Protein AF-A0A9Q0RS19-F1 (afdb_monomer)

pLDDT: mean 79.53, std 10.04, range [53.72, 94.88]

Radius of gyration: 44.78 Å; Cα contacts (8 Å, |Δi|>4): 237; chains: 1; bounding box: 95×43×143 Å

Solvent-accessible surface area (backbone atoms only — not comparable to full-atom values): 13363 Å² total; per-residue (Å²): 121,48,52,48,88,94,51,35,37,61,53,58,67,70,42,53,69,60,66,73,66,35,46,76,34,61,46,69,66,57,46,52,54,51,48,49,46,38,42,73,75,66,65,48,94,67,48,73,44,73,48,65,88,50,96,65,79,86,70,75,58,73,71,60,79,78,45,42,85,54,35,37,77,48,43,50,51,83,45,53,48,68,62,58,43,59,51,47,50,42,35,73,76,68,40,35,41,67,25,46,33,28,38,76,63,21,66,84,42,54,91,71,59,60,87,87,48,48,43,40,36,38,89,53,39,38,39,38,47,43,68,42,94,85,73,75,47,74,47,75,48,78,42,79,60,62,73,75,65,75,60,64,67,66,72,51,61,66,61,51,51,51,50,50,51,53,50,53,51,50,51,53,52,52,52,50,54,50,53,51,49,54,52,51,54,50,52,50,51,55,49,53,53,52,51,52,54,50,49,53,52,49,53,53,49,52,52,50,50,53,51,51,53,53,50,51,54,51,50,54,52,50,51,52,50,52,52,55,51,52,74,72,56,130

Foldseek 3Di:
DAFPPLCQLVVPVLADPLRVQAAEDQDPVVQVVVCCCCCVVVVDDHHYYHFHQDPDQPAAADDCVVCVVLAFDDQQLVGDDDRSRVSNVCCVPRVSSLETEGEPSNVVVVVVPDPSRQWYHYSFWIWGWDQDPVPSDIDIDIDTTDDPCPNVPPPVVVVVVVVVVVVVVVVVVVVVVVVVVVVVVVVVVVVVVVVVVVVVVVVVVVVVVVVVVVVVVVVVVVVVVVVVVVVVPD

Mean predicted aligned error: 15.01 Å

Organism: NCBI:txid35572

Sequence (234 aa):
LNVKEGYSKYFENLIPLRDLLAFTCEDKDDVQVLFHHLRNVRKFDVNIYSVKPVRSLEFASPPLSAIAKLGFTHFLLDLVEGPLTLINHLCRSKNIHAIPLGSERTRAVSDKVPKNFQLFFTPNHRFHVMTSRYSDESCCEMNEIAGKNLLNISIDNAALENLKIQRAELIRSSDKCRNEQIGIENQIKELEVKINDLDTRKSQIESKFYNVETCKTNLQRQIKLVENLKARFP

Nearest PDB structures (foldseek):
  8i4x-assembly1_A  TM=6.590E-01  e=6.924E-09  Saccharomyces cerevisiae S288C
  8i13-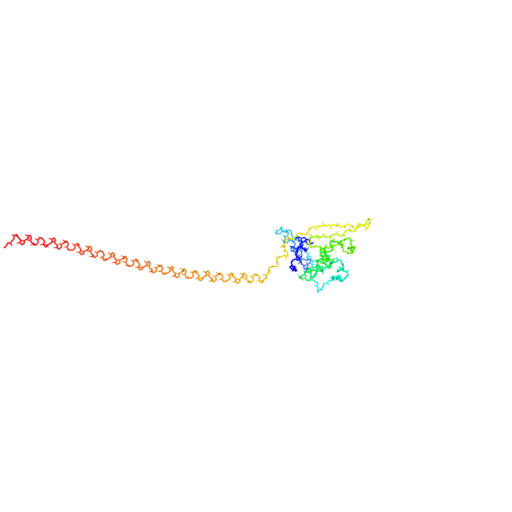assembly1_A  TM=5.894E-01  e=1.077E-08  Saccharomyces cerevisiae
  7qcd-assembly1_A  TM=6.027E-01  e=2.698E-07  Saccharomyces cerevisiae S288C
  6yvu-assembly1_B  TM=4.299E-01  e=1.205E-01  Saccharomyces cerevisiae S288C

Secondary structure (DSSP, 8-state):
-EE-TT-HHHHHHHS-HHHHT-EEESSHHHHHHHHHIIIIIS-----EEE----SS-S-PPPPGGGTGGGTEEEEGGGGEES-HHHHHHHHHHH-GGG-EEE-HHHHHTGGGS-TT-SEEE-SSEEEEEEE-TTT-PEEEEEEE-----SS-----HHHHHHHHHHHHHHHHHHHHHHHHHHHHHHHHHHHHHHHHHHHHHHHHHHHHHHHHHHHHHHHHHHHHHHHHHHTT--

Structure (mmCIF, N/CA/C/O backbone):
data_AF-A0A9Q0RS19-F1
#
_entry.id   AF-A0A9Q0RS19-F1
#
loop_
_atom_site.group_PDB
_atom_site.id
_atom_site.type_symbol
_atom_site.label_atom_id
_atom_site.label_alt_id
_atom_site.label_comp_id
_atom_site.label_asym_id
_atom_site.label_entity_id
_atom_site.label_seq_id
_atom_site.pdbx_PDB_ins_code
_atom_site.Cartn_x
_atom_site.Cartn_y
_atom_site.Cartn_z
_atom_site.occupancy
_atom_site.B_iso_or_equiv
_atom_site.auth_seq_id
_atom_site.auth_comp_id
_atom_site.auth_asym_id
_atom_site.auth_atom_id
_atom_site.pdbx_PDB_model_num
ATOM 1 N N . LEU A 1 1 ? 6.208 -5.479 -4.804 1.00 75.25 1 LEU A N 1
ATOM 2 C CA . LEU A 1 1 ? 7.458 -4.813 -5.235 1.00 75.25 1 LEU A CA 1
ATOM 3 C C . LEU A 1 1 ? 7.839 -3.859 -4.128 1.00 75.25 1 LEU A C 1
ATOM 5 O O . LEU A 1 1 ? 6.982 -3.083 -3.727 1.00 75.25 1 LEU A O 1
ATOM 9 N N . ASN A 1 2 ? 9.050 -3.972 -3.606 1.00 80.88 2 ASN A N 1
ATOM 10 C CA . ASN A 1 2 ? 9.588 -3.054 -2.616 1.00 80.88 2 ASN A CA 1
ATOM 11 C C . ASN A 1 2 ? 10.490 -2.046 -3.335 1.00 80.88 2 ASN A C 1
ATOM 13 O O . ASN A 1 2 ? 11.249 -2.426 -4.225 1.00 80.88 2 ASN A O 1
ATOM 17 N N . VAL A 1 3 ? 10.377 -0.768 -2.999 1.00 82.31 3 VAL A N 1
ATOM 18 C CA . VAL A 1 3 ? 11.162 0.305 -3.619 1.00 82.31 3 VAL A CA 1
ATOM 19 C C . VAL A 1 3 ? 11.855 1.072 -2.508 1.00 82.31 3 VAL A C 1
ATOM 21 O O . VAL A 1 3 ? 11.242 1.344 -1.480 1.00 82.31 3 VAL A O 1
ATOM 24 N N . LYS A 1 4 ? 13.121 1.442 -2.717 1.00 81.00 4 LYS A N 1
ATOM 25 C CA . LYS A 1 4 ? 13.857 2.269 -1.752 1.00 81.00 4 LYS A CA 1
ATOM 26 C C . LYS A 1 4 ? 13.151 3.608 -1.508 1.00 81.00 4 LYS A C 1
ATOM 28 O O . LYS A 1 4 ? 12.619 4.229 -2.436 1.00 81.00 4 LYS A O 1
ATOM 33 N N . GLU A 1 5 ? 13.184 4.061 -0.258 1.00 73.88 5 GLU A N 1
ATOM 34 C CA . GLU A 1 5 ? 12.505 5.277 0.195 1.00 73.88 5 GLU A CA 1
ATOM 35 C C . GLU A 1 5 ? 12.900 6.505 -0.642 1.00 73.88 5 GLU A C 1
ATOM 37 O O . GLU A 1 5 ? 14.058 6.687 -1.019 1.00 73.88 5 GLU A O 1
ATOM 42 N N . GLY A 1 6 ? 11.915 7.340 -0.984 1.00 76.25 6 GLY A N 1
ATOM 43 C CA . GLY A 1 6 ? 12.113 8.549 -1.796 1.00 76.25 6 GLY A CA 1
ATOM 44 C C . GLY A 1 6 ? 12.187 8.332 -3.316 1.00 76.25 6 GLY A C 1
ATOM 45 O O . GLY A 1 6 ? 12.089 9.305 -4.070 1.00 76.25 6 GLY A O 1
ATOM 46 N N . TYR A 1 7 ? 12.284 7.083 -3.792 1.00 82.31 7 TYR A N 1
ATOM 47 C CA . TYR A 1 7 ? 12.343 6.751 -5.226 1.00 82.31 7 TYR A CA 1
ATOM 48 C C . TYR A 1 7 ? 11.031 6.184 -5.800 1.00 82.31 7 TYR A C 1
ATOM 50 O O . TYR A 1 7 ? 10.919 5.983 -7.010 1.00 82.31 7 TYR A O 1
ATOM 58 N N . SER A 1 8 ? 10.003 5.982 -4.971 1.00 82.38 8 SER A N 1
ATOM 59 C CA . SER A 1 8 ? 8.684 5.458 -5.374 1.00 82.38 8 SER A CA 1
ATOM 60 C C . SER A 1 8 ? 8.028 6.256 -6.508 1.00 82.38 8 SER A C 1
ATOM 62 O O . SER A 1 8 ? 7.481 5.668 -7.445 1.00 82.38 8 SER A O 1
ATOM 64 N N . LYS A 1 9 ? 8.174 7.588 -6.495 1.00 84.88 9 LYS A N 1
ATOM 65 C CA . LYS A 1 9 ? 7.618 8.488 -7.519 1.00 84.88 9 LYS A CA 1
ATOM 66 C C . LYS A 1 9 ? 8.045 8.134 -8.947 1.00 84.88 9 LYS A C 1
ATOM 68 O O . LYS A 1 9 ? 7.264 8.314 -9.876 1.00 84.88 9 LYS A O 1
ATOM 73 N N . TYR A 1 10 ? 9.254 7.609 -9.151 1.00 84.31 10 TYR A N 1
ATOM 74 C CA . TYR A 1 10 ? 9.733 7.274 -10.496 1.00 84.31 10 TYR A CA 1
ATOM 75 C C . TYR A 1 10 ? 9.007 6.044 -11.053 1.00 84.31 10 TYR A C 1
ATOM 77 O O . TYR A 1 10 ? 8.587 6.035 -12.209 1.00 84.31 10 TYR A O 1
ATOM 85 N N . PHE A 1 11 ? 8.774 5.037 -10.210 1.00 83.56 11 PHE A N 1
ATOM 86 C CA . PHE A 1 11 ? 8.080 3.808 -10.597 1.00 83.56 11 PHE A CA 1
ATOM 87 C C . PHE A 1 11 ? 6.589 4.027 -10.830 1.00 83.56 11 PHE A C 1
ATOM 89 O O . PHE A 1 11 ? 6.043 3.484 -11.783 1.00 83.56 11 PHE A O 1
ATOM 96 N N . GLU A 1 12 ? 5.940 4.870 -10.030 1.00 84.44 12 GLU A N 1
ATOM 97 C CA . GLU A 1 12 ? 4.508 5.191 -10.166 1.00 84.44 12 GLU A CA 1
ATOM 98 C C . GLU A 1 12 ? 4.168 6.000 -11.427 1.00 84.44 12 GLU A C 1
ATOM 100 O O . GLU A 1 12 ? 3.027 5.991 -11.900 1.00 84.44 12 GLU A O 1
ATOM 105 N N . ASN A 1 13 ? 5.150 6.724 -11.971 1.00 84.31 13 ASN A N 1
ATOM 106 C CA . ASN A 1 13 ? 5.011 7.434 -13.244 1.00 84.31 13 ASN A CA 1
ATOM 107 C C . ASN A 1 13 ? 5.468 6.595 -14.437 1.00 84.31 13 ASN A C 1
ATOM 109 O O . ASN A 1 13 ? 5.032 6.837 -15.563 1.00 84.31 13 ASN A O 1
ATOM 113 N N . LEU A 1 14 ? 6.340 5.610 -14.215 1.00 83.38 14 LEU A N 1
ATOM 114 C CA . LEU A 1 14 ? 6.740 4.667 -15.251 1.00 83.38 14 LEU A CA 1
ATOM 115 C C . LEU A 1 14 ? 5.662 3.603 -15.497 1.00 83.38 14 LEU A C 1
ATOM 117 O O . LEU A 1 14 ? 5.353 3.280 -16.647 1.00 83.38 14 LEU A O 1
ATOM 121 N N . ILE A 1 15 ? 5.112 3.051 -14.417 1.00 84.38 15 ILE A N 1
ATOM 122 C CA . ILE A 1 15 ? 4.183 1.928 -14.439 1.00 84.38 15 ILE A CA 1
ATOM 123 C C . ILE A 1 15 ? 2.769 2.472 -14.207 1.00 84.38 15 ILE A C 1
ATOM 125 O O . ILE A 1 15 ? 2.510 3.089 -13.172 1.00 84.38 15 ILE A O 1
ATOM 129 N N . PRO A 1 16 ? 1.832 2.273 -15.151 1.00 82.75 16 PRO A N 1
ATOM 130 C CA . PRO A 1 16 ? 0.460 2.710 -14.954 1.00 82.75 16 PRO A CA 1
ATOM 131 C C . PRO A 1 16 ? -0.194 1.920 -13.814 1.00 82.75 16 PRO A C 1
ATOM 133 O O . PRO A 1 16 ? 0.123 0.754 -13.584 1.00 82.75 16 PRO A O 1
ATOM 136 N N . LEU A 1 17 ? -1.170 2.534 -13.140 1.00 82.19 17 LEU A N 1
ATOM 137 C CA . LEU A 1 17 ? -1.860 1.930 -11.991 1.00 82.19 17 LEU A CA 1
ATOM 138 C C . LEU A 1 17 ? -2.442 0.540 -12.307 1.00 82.19 17 LEU A C 1
ATOM 140 O O . LEU A 1 17 ? -2.386 -0.356 -11.474 1.00 82.19 17 LEU A O 1
ATOM 144 N N . ARG A 1 18 ? -2.949 0.340 -13.530 1.00 82.81 18 ARG A N 1
ATOM 145 C CA . ARG A 1 18 ? -3.489 -0.952 -13.985 1.00 82.81 18 ARG A CA 1
ATOM 146 C C . ARG A 1 18 ? -2.446 -2.070 -14.001 1.00 82.81 18 ARG A C 1
ATOM 148 O O . ARG A 1 18 ? -2.793 -3.207 -13.709 1.00 82.81 18 ARG A O 1
ATOM 155 N N . ASP A 1 19 ? -1.194 -1.742 -14.316 1.00 83.06 19 ASP A N 1
ATOM 156 C CA . ASP A 1 19 ? -0.090 -2.705 -14.341 1.00 83.06 19 ASP A CA 1
ATOM 157 C C . ASP A 1 19 ? 0.447 -2.950 -12.919 1.00 83.06 19 ASP A C 1
ATOM 159 O O . ASP A 1 19 ? 0.875 -4.057 -12.614 1.00 83.06 19 ASP A O 1
ATOM 163 N N . LEU A 1 20 ? 0.382 -1.949 -12.026 1.00 80.75 20 LEU A N 1
ATOM 164 C CA . LEU A 1 20 ? 0.726 -2.112 -10.603 1.00 80.75 20 LEU A CA 1
ATOM 165 C C . LEU A 1 20 ? -0.258 -3.024 -9.857 1.00 80.75 20 LEU A C 1
ATOM 167 O O . LEU A 1 20 ? 0.146 -3.741 -8.947 1.00 80.75 20 LEU A O 1
ATOM 171 N N . LEU A 1 21 ? -1.535 -2.989 -10.241 1.00 81.88 21 LEU A N 1
ATOM 172 C CA . LEU A 1 21 ? -2.599 -3.831 -9.684 1.00 81.88 21 LEU A CA 1
ATOM 173 C C . LEU A 1 21 ? -2.772 -5.158 -10.435 1.00 81.88 21 LEU A C 1
ATOM 175 O O . LEU A 1 21 ? -3.711 -5.902 -10.156 1.00 81.88 21 LEU A O 1
ATOM 179 N N . ALA A 1 22 ? -1.917 -5.437 -11.416 1.00 85.69 22 ALA A N 1
ATOM 180 C CA . ALA A 1 22 ? -2.054 -6.621 -12.238 1.00 85.69 22 ALA A CA 1
ATOM 181 C C . ALA A 1 22 ? -1.711 -7.897 -11.465 1.00 85.69 22 ALA A C 1
ATOM 183 O O . ALA A 1 22 ? -0.791 -7.930 -10.646 1.00 85.69 22 ALA A O 1
ATOM 184 N N . PHE A 1 23 ? -2.419 -8.973 -11.793 1.00 86.69 23 PHE A N 1
ATOM 185 C CA . PHE A 1 23 ? -2.101 -10.307 -11.305 1.00 86.69 23 PHE A CA 1
ATOM 186 C C . PHE A 1 23 ? -1.129 -10.998 -12.251 1.00 86.69 23 PHE A C 1
ATOM 188 O O . PHE A 1 23 ? -1.196 -10.833 -13.469 1.00 86.69 23 PHE A O 1
ATOM 195 N N . THR A 1 24 ? -0.238 -11.806 -11.690 1.00 84.94 24 THR A N 1
ATOM 196 C CA . THR A 1 24 ? 0.673 -12.645 -12.466 1.00 84.94 24 THR A CA 1
ATOM 197 C C . THR A 1 24 ? 0.435 -14.108 -12.147 1.00 84.94 24 THR A C 1
ATOM 199 O O . THR A 1 24 ? 0.456 -14.484 -10.977 1.00 84.94 24 THR A O 1
ATOM 202 N N . CYS A 1 25 ? 0.258 -14.920 -13.181 1.00 84.88 25 CYS A N 1
ATOM 203 C CA . CYS A 1 25 ? 0.129 -16.370 -13.078 1.00 84.88 25 CYS A CA 1
ATOM 204 C C . CYS A 1 25 ? 1.273 -17.037 -13.845 1.00 84.88 25 CYS A C 1
ATOM 206 O O . CYS A 1 25 ? 1.752 -16.494 -14.843 1.00 84.88 25 CYS A O 1
ATOM 208 N N . GLU A 1 26 ? 1.701 -18.212 -13.399 1.00 85.38 26 GLU A N 1
ATOM 209 C CA . GLU A 1 26 ? 2.759 -18.965 -14.079 1.00 85.38 26 GLU A CA 1
ATOM 210 C C . GLU A 1 26 ? 2.208 -19.709 -15.301 1.00 85.38 26 GLU A C 1
ATOM 212 O O . GLU A 1 26 ? 2.784 -19.630 -16.392 1.00 85.38 26 GLU A O 1
ATOM 217 N N . ASP A 1 27 ? 1.033 -20.323 -15.142 1.00 83.69 27 ASP A N 1
ATOM 218 C CA . ASP A 1 27 ? 0.374 -21.121 -16.168 1.00 83.69 27 ASP A CA 1
ATOM 219 C C . ASP A 1 27 ? -0.674 -20.341 -16.960 1.00 83.69 27 ASP A C 1
ATOM 221 O O . ASP A 1 27 ? -1.355 -19.439 -16.469 1.00 83.69 27 ASP A O 1
ATOM 225 N N . LYS A 1 28 ? -0.802 -20.694 -18.242 1.00 83.94 28 LYS A N 1
ATOM 226 C CA . LYS A 1 28 ? -1.753 -20.046 -19.156 1.00 83.94 28 LYS A CA 1
ATOM 227 C C . LYS A 1 28 ? -3.197 -20.452 -18.882 1.00 83.94 28 LYS A C 1
ATOM 229 O O . LYS A 1 28 ? -4.090 -19.636 -19.101 1.00 83.94 28 LYS A O 1
ATOM 234 N N . ASP A 1 29 ? -3.416 -21.676 -18.419 1.00 86.62 29 ASP A N 1
ATOM 235 C CA . ASP A 1 29 ? -4.754 -22.183 -18.113 1.00 86.62 29 ASP A CA 1
ATOM 236 C C . ASP A 1 29 ? -5.320 -21.468 -16.878 1.00 86.62 29 ASP A C 1
ATOM 238 O O . ASP A 1 29 ? -6.456 -20.991 -16.901 1.00 86.62 29 ASP A O 1
ATOM 242 N N . ASP A 1 30 ? -4.477 -21.234 -15.869 1.00 86.62 30 ASP A N 1
ATOM 243 C CA . ASP A 1 30 ? -4.818 -20.441 -14.685 1.00 86.62 30 ASP A CA 1
ATOM 244 C C . ASP A 1 30 ? -5.202 -19.003 -15.034 1.00 86.62 30 ASP A C 1
ATOM 246 O O . ASP A 1 30 ? -6.160 -18.462 -14.477 1.00 86.62 30 ASP A O 1
ATOM 250 N N . VAL A 1 31 ? -4.508 -18.382 -15.999 1.00 86.88 31 VAL A N 1
ATOM 251 C CA . VAL A 1 31 ? -4.885 -17.048 -16.490 1.00 86.88 31 VAL A CA 1
ATOM 252 C C . VAL A 1 31 ? -6.306 -17.058 -17.039 1.00 86.88 31 VAL A C 1
ATOM 254 O O . VAL A 1 31 ? -7.061 -16.130 -16.760 1.00 86.88 31 VAL A O 1
ATOM 257 N N . GLN A 1 32 ? -6.696 -18.085 -17.798 1.00 85.75 32 GLN A N 1
ATOM 258 C CA . GLN A 1 32 ? -8.039 -18.160 -18.378 1.00 85.75 32 GLN A CA 1
ATOM 259 C C . GLN A 1 32 ? -9.111 -18.352 -17.304 1.00 85.75 32 GLN A C 1
ATOM 261 O O . GLN A 1 32 ? -10.141 -17.674 -17.341 1.00 85.75 32 GLN A O 1
ATOM 266 N N . VAL A 1 33 ? -8.857 -19.221 -16.322 1.00 88.19 33 VAL A N 1
ATOM 267 C CA . VAL A 1 33 ? -9.770 -19.461 -15.196 1.00 88.19 33 VAL A CA 1
ATOM 268 C C . VAL A 1 33 ? -9.936 -18.191 -14.361 1.00 88.19 33 VAL A C 1
ATOM 270 O O . VAL A 1 33 ? -11.062 -17.755 -14.098 1.00 88.19 33 VAL A O 1
ATOM 273 N N . LEU A 1 34 ? -8.827 -17.547 -13.993 1.00 86.62 34 LEU A N 1
ATOM 274 C CA . LEU A 1 34 ? -8.844 -16.321 -13.203 1.00 86.62 34 LEU A CA 1
ATOM 275 C C . LEU A 1 34 ? -9.517 -15.177 -13.967 1.00 86.62 34 LEU A C 1
ATOM 277 O O . LEU A 1 34 ? -10.334 -14.451 -13.401 1.00 86.62 34 LEU A O 1
ATOM 281 N N . PHE A 1 35 ? -9.232 -15.046 -15.263 1.00 85.94 35 PHE A N 1
ATOM 282 C CA . PHE A 1 35 ? -9.871 -14.058 -16.124 1.00 85.94 35 PHE A CA 1
ATOM 283 C C . PHE A 1 35 ? -11.385 -14.275 -16.199 1.00 85.94 35 PHE A C 1
ATOM 285 O O . PHE A 1 35 ? -12.146 -13.319 -16.041 1.00 85.94 35 PHE A O 1
ATOM 292 N N . HIS A 1 36 ? -11.834 -15.522 -16.374 1.00 85.50 36 HIS A N 1
ATOM 293 C CA . HIS A 1 36 ? -13.255 -15.858 -16.389 1.00 85.50 36 HIS A CA 1
ATOM 294 C C . HIS A 1 36 ? -13.930 -15.471 -15.066 1.00 85.50 36 HIS A C 1
ATOM 296 O O . HIS A 1 36 ? -14.958 -14.795 -15.073 1.00 85.50 36 HIS A O 1
ATOM 302 N N . HIS A 1 37 ? -13.340 -15.822 -13.922 1.00 86.69 37 HIS A N 1
ATOM 303 C CA . HIS A 1 37 ? -13.915 -15.494 -12.617 1.00 86.69 37 HIS A CA 1
ATOM 304 C C . HIS A 1 37 ? -13.916 -13.989 -12.316 1.00 86.69 37 HIS A C 1
ATOM 306 O O . HIS A 1 37 ? -14.944 -13.442 -11.909 1.00 86.69 37 HIS A O 1
ATOM 312 N N . LEU A 1 38 ? -12.797 -13.294 -12.524 1.00 85.31 38 LEU A N 1
ATOM 313 C CA . LEU A 1 38 ? -12.693 -11.870 -12.200 1.00 85.31 38 LEU A CA 1
ATOM 314 C C . LEU A 1 38 ? -13.573 -11.014 -13.113 1.00 85.31 38 LEU A C 1
ATOM 316 O O . LEU A 1 38 ? -14.243 -10.097 -12.631 1.00 85.31 38 LEU A O 1
ATOM 320 N N . ARG A 1 39 ? -13.637 -11.343 -14.406 1.00 81.38 39 ARG A N 1
ATOM 321 C CA . ARG A 1 39 ? -14.368 -10.534 -15.381 1.00 81.38 39 ARG A CA 1
ATOM 322 C C . ARG A 1 39 ? -15.846 -10.901 -15.483 1.00 81.38 39 ARG A C 1
ATOM 324 O O . ARG A 1 39 ? -16.679 -10.000 -15.474 1.00 81.38 39 ARG A O 1
ATOM 331 N N . ASN A 1 40 ? -16.195 -12.189 -15.524 1.00 78.06 40 ASN A N 1
ATOM 332 C CA . ASN A 1 40 ? -17.589 -12.600 -15.739 1.00 78.06 40 ASN A CA 1
ATOM 333 C C . ASN A 1 40 ? -18.394 -12.648 -14.440 1.00 78.06 40 ASN A C 1
ATOM 335 O O . ASN A 1 40 ? -19.547 -12.225 -14.423 1.00 78.06 40 ASN A O 1
ATOM 339 N N . VAL A 1 41 ? -17.795 -13.127 -13.344 1.00 78.69 41 VAL A N 1
ATOM 340 C CA . VAL A 1 41 ? -18.510 -13.265 -12.063 1.00 78.69 41 VAL A CA 1
ATOM 341 C C . VAL A 1 41 ? -18.469 -11.962 -11.273 1.00 78.69 41 VAL A C 1
ATOM 343 O O . VAL A 1 41 ? -19.481 -11.537 -10.720 1.00 78.69 41 VAL A O 1
ATOM 346 N N . ARG A 1 42 ? -17.298 -11.319 -11.206 1.00 79.69 42 ARG A N 1
ATOM 347 C CA . ARG A 1 42 ? -17.082 -10.145 -10.348 1.00 79.69 42 ARG A CA 1
ATOM 348 C C . ARG A 1 42 ? -17.086 -8.803 -11.084 1.00 79.69 42 ARG A C 1
ATOM 350 O O . ARG A 1 42 ? -17.170 -7.780 -10.414 1.00 79.69 42 ARG A O 1
ATOM 357 N N . LYS A 1 43 ? -17.040 -8.796 -12.425 1.00 81.38 43 LYS A N 1
ATOM 358 C CA . LYS A 1 43 ? -16.970 -7.583 -13.267 1.00 81.38 43 LYS A CA 1
ATOM 359 C C . LYS A 1 43 ? -15.826 -6.636 -12.882 1.00 81.38 43 LYS A C 1
ATOM 361 O O . LYS A 1 43 ? -15.969 -5.419 -12.964 1.00 81.38 43 LYS A O 1
ATOM 366 N N . PHE A 1 44 ? -14.693 -7.190 -12.457 1.00 83.06 44 PHE A N 1
ATOM 367 C CA . PHE A 1 44 ? -13.493 -6.405 -12.198 1.00 83.06 44 PHE A CA 1
ATOM 368 C C . PHE A 1 44 ? -12.635 -6.293 -13.461 1.00 83.06 44 PHE A C 1
ATOM 370 O O . PHE A 1 44 ? -12.303 -7.298 -14.090 1.00 83.06 44 PHE A O 1
ATOM 377 N N . ASP A 1 45 ? -12.234 -5.067 -13.795 1.00 74.75 45 ASP A N 1
ATOM 378 C CA . ASP A 1 45 ? -11.303 -4.774 -14.888 1.00 74.75 45 ASP A CA 1
ATOM 379 C C . ASP A 1 45 ? -9.861 -4.763 -14.364 1.00 74.75 45 ASP A C 1
ATOM 381 O O . ASP A 1 45 ? -9.292 -3.706 -14.075 1.00 74.75 45 ASP A O 1
ATOM 385 N N . VAL A 1 46 ? -9.271 -5.954 -14.226 1.00 81.25 46 VAL A N 1
ATOM 386 C CA . VAL A 1 46 ? -7.882 -6.131 -13.774 1.00 81.25 46 VAL A CA 1
ATOM 387 C C . VAL A 1 46 ? -7.038 -6.779 -14.868 1.00 81.25 46 VAL A C 1
ATOM 389 O O . VAL A 1 46 ? -7.491 -7.690 -15.562 1.00 81.25 46 VAL A O 1
ATOM 392 N N . ASN A 1 47 ? -5.798 -6.312 -15.015 1.00 83.12 47 ASN A N 1
ATOM 393 C CA . ASN A 1 47 ? -4.828 -6.901 -15.933 1.00 83.12 47 ASN A CA 1
ATOM 394 C C . ASN A 1 47 ? -4.284 -8.212 -15.346 1.00 83.12 47 ASN A C 1
ATOM 396 O O . ASN A 1 47 ? -3.947 -8.276 -14.165 1.00 83.12 47 ASN A O 1
ATOM 400 N N . ILE A 1 48 ? -4.178 -9.254 -16.172 1.00 83.50 48 ILE A N 1
ATOM 401 C CA . ILE A 1 48 ? -3.594 -10.542 -15.780 1.00 83.50 48 ILE A CA 1
ATOM 402 C C . ILE A 1 48 ? -2.487 -10.878 -16.776 1.00 83.50 48 ILE A C 1
ATOM 404 O O . ILE A 1 48 ? -2.724 -10.898 -17.985 1.00 83.50 48 ILE A O 1
ATOM 408 N N . TYR A 1 49 ? -1.285 -11.142 -1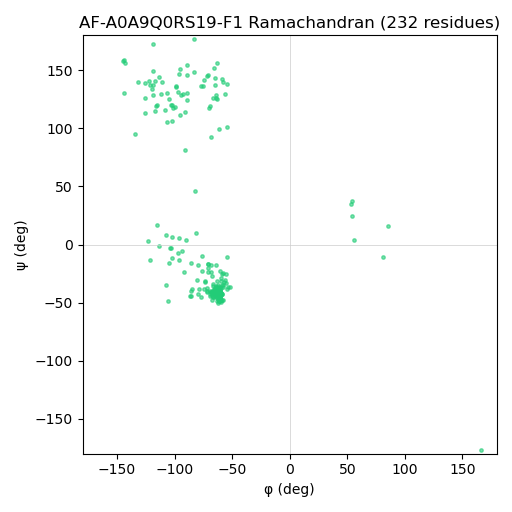6.273 1.00 83.19 49 TYR A N 1
ATOM 409 C CA . TYR A 1 49 ? -0.125 -11.521 -17.072 1.00 83.19 49 TYR A CA 1
ATOM 410 C C . TYR A 1 49 ? 0.260 -12.977 -16.813 1.00 83.19 49 TYR A C 1
ATOM 412 O O . TYR A 1 49 ? 0.271 -13.433 -15.672 1.00 83.19 49 TYR A O 1
ATOM 420 N N . SER A 1 50 ? 0.629 -13.696 -17.874 1.00 80.31 50 SER A N 1
ATOM 421 C CA . SER A 1 50 ? 1.289 -14.999 -17.757 1.00 80.31 50 SER A CA 1
ATOM 422 C C . SER A 1 50 ? 2.799 -14.779 -17.746 1.00 80.31 50 SER A C 1
ATOM 424 O O . SER A 1 50 ? 3.368 -14.309 -18.736 1.00 80.31 50 SER A O 1
ATOM 426 N N . VAL A 1 51 ? 3.449 -15.082 -16.624 1.00 77.81 51 VAL A N 1
ATOM 427 C CA . VAL A 1 51 ? 4.892 -14.907 -16.439 1.00 77.81 51 VAL A CA 1
ATOM 428 C C . VAL A 1 51 ? 5.489 -16.232 -15.997 1.00 77.81 51 VAL A C 1
ATOM 430 O O . VAL A 1 51 ? 5.243 -16.691 -14.888 1.00 77.81 51 VAL A O 1
ATOM 433 N N . LYS A 1 52 ? 6.313 -16.834 -16.857 1.00 76.69 52 LYS A N 1
ATOM 434 C CA . LYS A 1 52 ? 7.027 -18.066 -16.509 1.00 76.69 52 LYS A CA 1
ATOM 435 C C . LYS A 1 52 ? 8.027 -17.815 -15.373 1.00 76.69 52 LYS A C 1
ATOM 437 O O . LYS A 1 52 ? 8.681 -16.765 -15.383 1.00 76.69 52 LYS A O 1
ATOM 442 N N . PRO A 1 53 ? 8.210 -18.771 -14.448 1.00 73.31 53 PRO A N 1
ATOM 443 C CA . PRO A 1 53 ? 9.192 -18.643 -13.385 1.00 73.31 53 PRO A CA 1
ATOM 444 C C . PRO A 1 53 ? 10.607 -18.582 -13.969 1.00 73.31 53 PRO A C 1
ATOM 446 O O . PRO A 1 53 ? 11.002 -19.420 -14.780 1.00 73.31 53 PRO A O 1
ATOM 449 N N . VAL A 1 54 ? 11.380 -17.576 -13.558 1.00 74.12 54 VAL A N 1
ATOM 450 C CA . VAL A 1 54 ? 12.767 -17.374 -13.992 1.00 74.12 54 VAL A CA 1
ATOM 451 C C . VAL A 1 54 ? 13.671 -17.427 -12.767 1.00 74.12 54 VAL A C 1
ATOM 453 O O . VAL A 1 54 ? 13.372 -16.812 -11.745 1.00 74.12 54 VAL A O 1
ATOM 456 N N . ARG A 1 55 ? 14.781 -18.166 -12.873 1.00 62.31 55 ARG A N 1
ATOM 457 C CA . ARG A 1 55 ? 15.760 -18.352 -11.787 1.00 62.31 55 ARG A CA 1
ATOM 458 C C . ARG A 1 55 ? 16.827 -17.256 -11.707 1.00 62.31 55 ARG A C 1
ATOM 460 O O . ARG A 1 55 ? 17.496 -17.154 -10.687 1.00 62.31 55 ARG A O 1
ATOM 467 N N . SER A 1 56 ? 16.989 -16.450 -12.753 1.00 69.00 56 SER A N 1
ATOM 468 C CA . SER A 1 56 ? 18.024 -15.415 -12.845 1.00 69.00 56 SER A CA 1
ATOM 469 C C . SER A 1 56 ? 17.517 -14.162 -13.558 1.00 69.00 56 SER A C 1
ATOM 471 O O . SER A 1 56 ? 16.580 -14.223 -14.353 1.00 69.00 56 SER A O 1
ATOM 473 N N . LEU A 1 57 ? 18.142 -13.014 -13.287 1.00 68.31 57 LEU A N 1
ATOM 474 C CA . LEU A 1 57 ? 17.904 -11.795 -14.060 1.00 68.31 57 LEU A CA 1
ATOM 475 C C . LEU A 1 57 ? 18.508 -11.975 -15.454 1.00 68.31 57 LEU A C 1
ATOM 477 O O . LEU A 1 57 ? 19.711 -12.176 -15.588 1.00 68.31 57 LEU A O 1
ATOM 481 N N . GLU A 1 58 ? 17.670 -11.934 -16.485 1.00 62.94 58 GLU A N 1
ATOM 482 C CA . GLU A 1 58 ? 18.127 -12.044 -17.880 1.00 62.94 58 GLU A CA 1
ATOM 483 C C . GLU A 1 58 ? 18.698 -10.720 -18.405 1.00 62.94 58 GLU A C 1
ATOM 485 O O . GLU A 1 58 ? 19.407 -10.694 -19.408 1.00 62.94 58 GLU A O 1
ATOM 490 N N . PHE A 1 59 ? 18.390 -9.618 -17.720 1.00 64.50 59 PHE A N 1
ATOM 491 C CA . PHE A 1 59 ? 18.765 -8.269 -18.114 1.00 64.50 59 PHE A CA 1
ATOM 492 C C . PHE A 1 59 ? 19.708 -7.683 -17.069 1.00 64.50 59 PHE A C 1
ATOM 494 O O . PHE A 1 59 ? 19.338 -7.541 -15.903 1.00 64.50 59 PHE A O 1
ATOM 501 N N . ALA A 1 60 ? 20.922 -7.342 -17.498 1.00 63.44 60 ALA A N 1
ATOM 502 C CA . ALA A 1 60 ? 21.900 -6.638 -16.683 1.00 63.44 60 ALA A CA 1
ATOM 503 C C . ALA A 1 60 ? 21.882 -5.143 -17.020 1.00 63.44 60 ALA A C 1
ATOM 505 O O . ALA A 1 60 ? 21.842 -4.764 -18.194 1.00 63.44 60 ALA A O 1
ATOM 506 N N . SER A 1 61 ? 21.929 -4.295 -15.992 1.00 62.56 61 SER A N 1
ATOM 507 C CA . SER A 1 61 ? 22.123 -2.857 -16.174 1.00 62.56 61 SER A CA 1
ATOM 508 C C . SER A 1 61 ? 23.511 -2.592 -16.778 1.00 62.56 61 SER A C 1
ATOM 510 O O . SER A 1 61 ? 24.492 -3.204 -16.340 1.00 62.56 61 SER A O 1
ATOM 512 N N . PRO A 1 62 ? 23.640 -1.689 -17.766 1.00 68.00 62 PRO A N 1
ATOM 513 C CA . PRO A 1 62 ? 24.942 -1.299 -18.295 1.00 68.00 62 PRO A CA 1
ATOM 514 C C . PRO A 1 62 ? 25.799 -0.610 -17.215 1.00 68.00 62 PRO A C 1
ATOM 516 O O . PRO A 1 62 ? 25.265 -0.055 -16.254 1.00 68.00 62 PRO A O 1
ATOM 519 N N . PRO A 1 63 ? 27.139 -0.616 -17.345 1.00 64.75 63 PRO A N 1
ATOM 520 C CA . PRO A 1 63 ? 28.018 -0.081 -16.313 1.00 64.75 63 PRO A CA 1
ATOM 521 C C . PRO A 1 63 ? 27.805 1.426 -16.116 1.00 64.75 63 PRO A C 1
ATOM 523 O O . PRO A 1 63 ? 27.929 2.225 -17.048 1.00 64.75 63 PRO A O 1
ATOM 526 N N . LEU A 1 64 ? 27.551 1.822 -14.865 1.00 66.31 64 LEU A N 1
ATOM 527 C CA . LEU A 1 64 ? 27.315 3.211 -14.453 1.00 66.31 64 LEU A CA 1
ATOM 528 C C . LEU A 1 64 ? 28.493 4.146 -14.799 1.00 66.31 64 LEU A C 1
ATOM 530 O O . LEU A 1 64 ? 28.305 5.343 -14.997 1.00 66.31 64 LEU A O 1
ATOM 534 N N . SER A 1 65 ? 29.712 3.612 -14.930 1.00 63.09 65 SER A N 1
ATOM 535 C CA . SER A 1 65 ? 30.941 4.373 -15.202 1.00 63.09 65 SER A CA 1
ATOM 536 C C . SER A 1 65 ? 30.907 5.175 -16.510 1.00 63.09 65 SER A C 1
ATOM 538 O O . SER A 1 65 ? 31.501 6.253 -16.581 1.00 63.09 65 SER A O 1
ATOM 540 N N . ALA A 1 66 ? 30.192 4.694 -17.531 1.00 64.75 66 ALA A N 1
ATOM 541 C CA . ALA A 1 66 ? 30.065 5.388 -18.813 1.00 64.75 66 ALA A CA 1
ATOM 542 C C . ALA A 1 66 ? 29.146 6.619 -18.725 1.00 64.75 66 ALA A C 1
ATOM 544 O O . ALA A 1 66 ? 29.378 7.621 -19.400 1.00 64.75 66 ALA A O 1
ATOM 545 N N . ILE A 1 67 ? 28.128 6.555 -17.864 1.00 69.00 67 ILE A N 1
ATOM 546 C CA . ILE A 1 67 ? 27.066 7.561 -17.762 1.00 69.00 67 ILE A CA 1
ATOM 547 C C . ILE A 1 67 ? 27.205 8.469 -16.533 1.00 69.00 67 ILE A C 1
ATOM 549 O O . ILE A 1 67 ? 26.656 9.567 -16.519 1.00 69.00 67 ILE A O 1
ATOM 553 N N . ALA A 1 68 ? 28.012 8.093 -15.539 1.00 68.69 68 ALA A N 1
ATOM 554 C CA . ALA A 1 68 ? 28.296 8.918 -14.363 1.00 68.69 68 ALA A CA 1
ATOM 555 C C . ALA A 1 68 ? 28.861 10.302 -14.739 1.00 68.69 68 ALA A C 1
ATOM 557 O O . ALA A 1 68 ? 28.569 11.301 -14.082 1.00 68.69 68 ALA A O 1
ATOM 558 N N . LYS A 1 69 ? 29.595 10.392 -15.860 1.00 68.31 69 LYS A N 1
ATOM 559 C CA . LYS A 1 69 ? 30.107 11.659 -16.419 1.00 68.31 69 LYS A CA 1
ATOM 560 C C . LYS A 1 69 ? 28.998 12.653 -16.799 1.00 68.31 69 LYS A C 1
ATOM 562 O O . LYS A 1 69 ? 29.256 13.850 -16.849 1.00 68.31 69 LYS A O 1
ATOM 567 N N . LEU A 1 70 ? 27.779 12.170 -17.044 1.00 68.12 70 LEU A N 1
ATOM 568 C CA . LEU A 1 70 ? 26.592 12.962 -17.395 1.00 68.12 70 LEU A CA 1
ATOM 569 C C . LEU A 1 70 ? 25.710 13.282 -16.167 1.00 68.12 70 LEU A C 1
ATOM 571 O O . L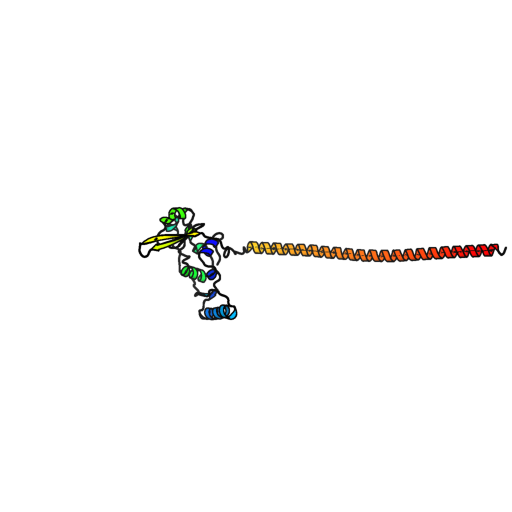EU A 1 70 ? 24.631 13.859 -16.301 1.00 68.12 70 LEU A O 1
ATOM 575 N N . GLY A 1 71 ? 26.155 12.918 -14.957 1.00 71.19 71 GLY A N 1
ATOM 576 C CA . GLY A 1 71 ? 25.444 13.199 -13.706 1.00 71.19 71 GLY A CA 1
ATOM 577 C C . GLY A 1 71 ? 24.377 12.170 -13.317 1.00 71.19 71 GLY A C 1
ATOM 578 O O . GLY A 1 71 ? 23.551 12.473 -12.450 1.00 71.19 71 GLY A O 1
ATOM 579 N N . PHE A 1 72 ? 24.392 10.982 -13.931 1.00 80.06 72 PHE A N 1
ATOM 580 C CA . PHE A 1 72 ? 23.560 9.843 -13.534 1.00 80.06 72 PHE A CA 1
ATOM 581 C C . PHE A 1 72 ? 24.114 9.154 -12.282 1.00 80.06 72 PHE A C 1
ATOM 583 O O . PHE A 1 72 ? 25.322 8.943 -12.176 1.00 80.06 72 PHE A O 1
ATOM 590 N N . THR A 1 73 ? 23.234 8.814 -11.338 1.00 76.81 73 THR A N 1
ATOM 591 C CA . THR A 1 73 ? 23.602 8.257 -10.027 1.00 76.81 73 THR A CA 1
ATOM 592 C C . THR A 1 73 ? 23.311 6.766 -9.918 1.00 76.81 73 THR A C 1
ATOM 594 O O . THR A 1 73 ? 24.185 6.010 -9.510 1.00 76.81 73 THR A O 1
ATOM 597 N N . HIS A 1 74 ? 22.110 6.328 -10.299 1.00 80.75 74 HIS A N 1
ATOM 598 C CA . HIS A 1 74 ? 21.650 4.944 -10.142 1.00 80.75 74 HIS A CA 1
ATOM 599 C C . HIS A 1 74 ? 20.768 4.525 -11.319 1.00 80.75 74 HIS A C 1
ATOM 601 O O . HIS A 1 74 ? 20.180 5.378 -11.981 1.00 80.75 74 HIS A O 1
ATOM 607 N N . PHE A 1 75 ? 20.633 3.223 -11.571 1.00 84.12 75 PHE A N 1
ATOM 608 C CA . PHE A 1 75 ? 19.580 2.710 -12.450 1.00 84.12 75 PHE A CA 1
ATOM 609 C C . PHE A 1 75 ? 18.316 2.409 -11.653 1.00 84.12 75 PHE A C 1
ATOM 611 O O . PHE A 1 75 ? 18.379 2.099 -10.464 1.00 84.12 75 PHE A O 1
ATOM 618 N N . LEU A 1 76 ? 17.158 2.448 -12.316 1.00 83.69 76 LEU A N 1
ATOM 619 C CA . LEU A 1 76 ? 15.899 2.053 -11.681 1.00 83.69 76 LEU A CA 1
ATOM 620 C C . LEU A 1 76 ? 15.942 0.603 -11.168 1.00 83.69 76 LEU A C 1
ATOM 622 O O . LEU A 1 76 ? 15.391 0.323 -10.110 1.00 83.69 76 LEU A O 1
ATOM 626 N N . LEU A 1 77 ? 16.627 -0.310 -11.861 1.00 83.88 77 LEU A N 1
ATOM 627 C CA . LEU A 1 77 ? 16.744 -1.704 -11.419 1.00 83.88 77 LEU A CA 1
ATOM 628 C C . LEU A 1 77 ? 17.366 -1.843 -10.015 1.00 83.88 77 LEU A C 1
ATOM 630 O O . LEU A 1 77 ? 16.905 -2.665 -9.232 1.00 83.88 77 LEU A O 1
ATOM 634 N N . ASP A 1 78 ? 18.341 -0.999 -9.666 1.00 83.12 78 ASP A N 1
ATOM 635 C CA . ASP A 1 78 ? 19.069 -1.065 -8.384 1.00 83.12 78 ASP A CA 1
ATOM 636 C C . ASP A 1 78 ? 18.248 -0.525 -7.191 1.00 83.12 78 ASP A C 1
ATOM 638 O O . ASP A 1 78 ? 18.654 -0.611 -6.022 1.00 83.12 78 ASP A O 1
ATOM 642 N N . LEU A 1 79 ? 17.104 0.096 -7.492 1.00 83.56 79 LEU A N 1
ATOM 643 C CA . LEU A 1 79 ? 16.214 0.754 -6.536 1.00 83.56 79 LEU A CA 1
ATOM 644 C C . LEU A 1 79 ? 14.969 -0.085 -6.208 1.00 83.56 79 LEU A C 1
ATOM 646 O O . LEU A 1 79 ? 14.172 0.3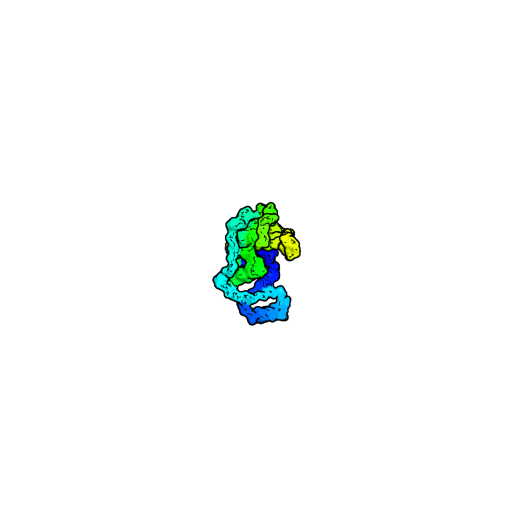39 -5.368 1.00 83.56 79 LEU A O 1
ATOM 650 N N . VAL A 1 80 ? 14.806 -1.253 -6.842 1.00 85.12 80 VAL A N 1
ATOM 651 C CA . VAL A 1 80 ? 13.666 -2.162 -6.650 1.00 85.12 80 VAL A CA 1
ATOM 652 C C . VAL A 1 80 ? 14.122 -3.507 -6.123 1.00 85.12 80 VAL A C 1
ATOM 654 O O . VAL A 1 80 ? 15.053 -4.117 -6.637 1.00 85.12 80 VAL A O 1
ATOM 657 N N . GLU A 1 81 ? 13.366 -4.018 -5.165 1.00 84.00 81 GLU A N 1
ATOM 658 C CA . GLU A 1 81 ? 13.492 -5.364 -4.632 1.00 84.00 81 GLU A CA 1
ATOM 659 C C . GLU A 1 81 ? 12.166 -6.117 -4.802 1.00 84.00 81 GLU A C 1
ATOM 661 O O . GLU A 1 81 ? 11.066 -5.574 -4.651 1.00 84.00 81 GLU A O 1
ATOM 666 N N . GLY A 1 82 ? 12.233 -7.399 -5.143 1.00 83.62 82 GLY A N 1
ATOM 667 C CA . GLY A 1 82 ? 11.038 -8.215 -5.317 1.00 83.62 82 GLY A CA 1
ATOM 668 C C . GLY A 1 82 ? 11.306 -9.539 -6.023 1.00 83.62 82 GLY A C 1
ATOM 669 O O . GLY A 1 82 ? 12.453 -9.856 -6.339 1.00 83.62 82 GLY A O 1
ATOM 670 N N . PRO A 1 83 ? 10.243 -10.320 -6.285 1.00 85.81 83 PRO A N 1
ATOM 671 C CA . PRO A 1 83 ? 10.354 -11.571 -7.019 1.00 85.81 83 PRO A CA 1
ATOM 672 C C . PRO A 1 83 ? 11.004 -11.360 -8.390 1.00 85.81 83 PRO A C 1
ATOM 674 O O . PRO A 1 83 ? 10.571 -10.507 -9.171 1.00 85.81 83 PRO A O 1
ATOM 677 N N . LEU A 1 84 ? 12.021 -12.170 -8.697 1.00 82.31 84 LEU A N 1
ATOM 678 C CA . LEU A 1 84 ? 12.799 -12.083 -9.941 1.00 82.31 84 LEU A CA 1
ATOM 679 C C . LEU A 1 84 ? 11.923 -12.197 -11.194 1.00 82.31 84 LEU A C 1
ATOM 681 O O . LEU A 1 84 ? 12.194 -11.559 -12.208 1.00 82.31 84 LEU A O 1
ATOM 685 N N . THR A 1 85 ? 10.842 -12.971 -11.112 1.00 83.62 85 THR A N 1
ATOM 686 C CA . THR A 1 85 ? 9.838 -13.128 -12.171 1.00 83.62 85 THR A CA 1
ATOM 687 C C . THR A 1 85 ? 9.200 -11.798 -12.557 1.00 83.62 85 THR A C 1
ATOM 689 O O . THR A 1 85 ? 9.146 -11.449 -13.737 1.00 83.62 85 THR A O 1
ATOM 692 N N . LEU A 1 86 ? 8.783 -11.018 -11.559 1.00 83.94 86 LEU A N 1
ATOM 693 C CA . LEU A 1 86 ? 8.175 -9.707 -11.753 1.00 83.94 86 LEU A CA 1
ATOM 694 C C . LEU A 1 86 ? 9.195 -8.695 -12.263 1.00 83.94 86 LEU A C 1
ATOM 696 O O . LEU A 1 86 ? 8.897 -7.950 -13.192 1.00 83.94 86 LEU A O 1
ATOM 700 N N . ILE A 1 87 ? 10.408 -8.698 -11.706 1.00 84.81 87 ILE A N 1
ATOM 701 C CA . ILE A 1 87 ? 11.478 -7.796 -12.145 1.00 84.81 87 ILE A CA 1
ATOM 702 C C . ILE A 1 87 ? 11.822 -8.059 -13.615 1.00 84.81 87 ILE A C 1
ATOM 704 O O . ILE A 1 87 ? 11.852 -7.123 -14.407 1.00 84.81 87 ILE A O 1
ATOM 708 N N . ASN A 1 88 ? 11.980 -9.321 -14.023 1.00 85.12 88 ASN A N 1
ATOM 709 C CA . ASN A 1 88 ? 12.224 -9.674 -15.423 1.00 85.12 88 ASN A CA 1
ATOM 710 C C . ASN A 1 88 ? 11.061 -9.272 -16.343 1.00 85.12 88 ASN A C 1
ATOM 712 O O . ASN A 1 88 ? 11.290 -8.771 -17.445 1.00 85.12 88 ASN A O 1
ATOM 716 N N . HIS A 1 89 ? 9.812 -9.446 -15.904 1.00 85.00 89 HIS A N 1
ATOM 717 C CA . HIS A 1 89 ? 8.652 -8.984 -16.667 1.00 85.00 89 HIS A CA 1
ATOM 718 C C . HIS A 1 89 ? 8.650 -7.455 -16.838 1.00 85.00 89 HIS A C 1
ATOM 720 O O . HIS A 1 89 ? 8.398 -6.945 -17.933 1.00 85.00 89 HIS A O 1
ATOM 726 N N . LEU A 1 90 ? 8.991 -6.706 -15.787 1.00 83.50 90 LEU A N 1
ATOM 727 C CA . LEU A 1 90 ? 9.146 -5.251 -15.846 1.00 83.50 90 LEU A CA 1
ATOM 728 C C . LEU A 1 90 ? 10.333 -4.834 -16.726 1.00 83.50 90 LEU A C 1
ATOM 730 O O . LEU A 1 90 ? 10.230 -3.856 -17.467 1.00 83.50 90 LEU A O 1
ATOM 734 N N . CYS A 1 91 ? 11.429 -5.597 -16.718 1.00 83.69 91 CYS A N 1
ATOM 735 C CA . CYS A 1 91 ? 12.561 -5.392 -17.620 1.00 83.69 91 CYS A CA 1
ATOM 736 C C . CYS A 1 91 ? 12.152 -5.544 -19.084 1.00 83.69 91 CYS A C 1
ATOM 738 O O . CYS A 1 91 ? 12.559 -4.718 -19.887 1.00 83.69 91 CYS A O 1
ATOM 740 N N . ARG A 1 92 ? 11.324 -6.536 -19.425 1.00 83.19 92 ARG A N 1
ATOM 741 C CA . ARG A 1 92 ? 10.851 -6.751 -20.804 1.00 83.19 92 ARG A CA 1
ATOM 742 C C . ARG A 1 92 ? 9.797 -5.738 -21.248 1.00 83.19 92 ARG A C 1
ATOM 744 O O . ARG A 1 92 ? 9.778 -5.341 -22.404 1.00 83.19 92 ARG A O 1
ATOM 751 N N . SER A 1 93 ? 8.895 -5.352 -20.349 1.00 81.94 93 SER A N 1
ATOM 752 C CA . SER A 1 93 ? 7.759 -4.485 -20.695 1.00 81.94 93 SER A CA 1
ATOM 753 C C . SER A 1 93 ? 8.099 -2.996 -20.655 1.00 81.94 93 SER A C 1
ATOM 755 O O . SER A 1 93 ? 7.610 -2.235 -21.487 1.00 81.94 93 SER A O 1
ATOM 757 N N . LYS A 1 94 ? 8.908 -2.564 -19.682 1.00 80.44 94 LYS A N 1
ATOM 758 C CA . LYS A 1 94 ? 9.197 -1.146 -19.411 1.00 80.44 94 LYS A CA 1
ATOM 759 C C . LYS A 1 94 ? 10.687 -0.809 -19.453 1.00 80.44 94 LYS A C 1
ATOM 761 O O . LYS A 1 94 ? 11.035 0.333 -19.182 1.00 80.44 94 LYS A O 1
ATOM 766 N N . ASN A 1 95 ? 11.559 -1.769 -19.771 1.00 81.25 95 ASN A N 1
ATOM 767 C CA . ASN A 1 95 ? 13.007 -1.566 -19.883 1.00 81.25 95 ASN A CA 1
ATOM 768 C C . ASN A 1 95 ? 13.652 -0.940 -18.633 1.00 81.25 95 ASN A C 1
ATOM 770 O O . ASN A 1 95 ? 14.590 -0.159 -18.748 1.00 81.25 95 ASN A O 1
ATOM 774 N N . ILE A 1 96 ? 13.193 -1.310 -17.427 1.00 83.75 96 ILE A N 1
ATOM 775 C CA . ILE A 1 96 ? 13.693 -0.741 -16.153 1.00 83.75 96 ILE A CA 1
ATOM 776 C C . ILE A 1 96 ? 15.215 -0.856 -15.958 1.00 83.75 96 ILE A C 1
ATOM 778 O O . ILE A 1 96 ? 15.805 -0.033 -15.263 1.00 83.75 96 ILE A O 1
ATOM 782 N N . HIS A 1 97 ? 15.852 -1.839 -16.600 1.00 79.69 97 HIS A N 1
ATOM 783 C CA . HIS A 1 97 ? 17.300 -2.068 -16.587 1.00 79.69 97 HIS A CA 1
ATOM 784 C C . HIS A 1 97 ? 18.095 -1.011 -17.373 1.00 79.69 97 HIS A C 1
ATOM 786 O O . HIS A 1 97 ? 19.274 -0.801 -17.111 1.00 79.69 97 HIS A O 1
ATOM 792 N N . ALA A 1 98 ? 17.459 -0.335 -18.331 1.00 78.25 98 ALA A N 1
ATOM 793 C CA . ALA A 1 98 ? 18.092 0.644 -19.210 1.00 78.25 98 ALA A CA 1
ATOM 794 C C . ALA A 1 98 ? 17.697 2.090 -18.876 1.00 78.25 98 ALA A C 1
ATOM 796 O O . ALA A 1 98 ? 18.026 2.995 -19.638 1.00 78.25 98 ALA A O 1
ATOM 797 N N . ILE A 1 99 ? 16.990 2.320 -17.763 1.00 83.25 99 ILE A N 1
ATOM 798 C CA . ILE A 1 99 ? 16.533 3.654 -17.360 1.00 83.25 99 ILE A CA 1
ATOM 799 C C . ILE A 1 99 ? 17.445 4.196 -16.255 1.00 83.25 99 ILE A C 1
ATOM 801 O O . ILE A 1 99 ? 17.349 3.746 -15.105 1.00 83.25 99 ILE A O 1
ATOM 805 N N . PRO A 1 100 ? 18.319 5.166 -16.570 1.00 83.44 100 PRO A N 1
ATOM 806 C CA . PRO A 1 100 ? 19.152 5.808 -15.573 1.00 83.44 100 PRO A CA 1
ATOM 807 C C . PRO A 1 100 ? 18.402 6.940 -14.856 1.00 83.44 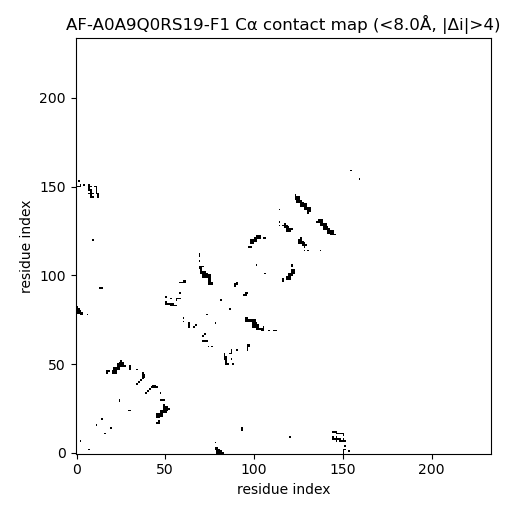100 PRO A C 1
ATOM 809 O O . PRO A 1 100 ? 17.559 7.643 -15.426 1.00 83.44 100 PRO A O 1
ATOM 812 N N . LEU A 1 101 ? 18.751 7.131 -13.587 1.00 83.25 101 LEU A N 1
ATOM 813 C CA . LEU A 1 101 ? 18.289 8.217 -12.736 1.00 83.25 101 LEU A CA 1
ATOM 814 C C . LEU A 1 101 ? 19.377 9.289 -12.642 1.00 83.25 101 LEU A C 1
ATOM 816 O O . LEU A 1 101 ? 20.504 9.041 -12.213 1.00 83.25 101 LEU A O 1
ATOM 820 N N . GLY A 1 102 ? 19.034 10.477 -13.121 1.00 79.81 102 GLY A N 1
ATOM 821 C CA . GLY A 1 102 ? 19.882 11.654 -13.198 1.00 79.81 102 GLY A CA 1
ATOM 822 C C . GLY A 1 102 ? 19.690 12.588 -12.014 1.00 79.81 102 GLY A C 1
ATOM 823 O O . GLY A 1 102 ? 18.607 12.694 -11.437 1.00 79.81 102 GLY A O 1
ATOM 824 N N . SER A 1 103 ? 20.756 13.309 -11.685 1.00 76.62 103 SER A N 1
ATOM 825 C CA . SER A 1 103 ? 20.704 14.459 -10.782 1.00 76.62 103 SER A CA 1
ATOM 826 C C . SER A 1 103 ? 20.280 15.728 -11.534 1.00 76.62 103 SER A C 1
ATOM 828 O O . SER A 1 103 ? 20.112 15.733 -12.753 1.00 76.62 103 SER A O 1
ATOM 830 N N . GLU A 1 104 ? 20.131 16.846 -10.826 1.00 69.44 104 GLU A N 1
ATOM 831 C CA . GLU A 1 104 ? 19.796 18.140 -11.440 1.00 69.44 104 GLU A CA 1
ATOM 832 C C . GLU A 1 104 ? 20.830 18.589 -12.493 1.00 69.44 104 GLU A C 1
ATOM 834 O O . GLU A 1 104 ? 20.485 19.243 -13.475 1.00 69.44 104 GLU A O 1
ATOM 839 N N . ARG A 1 105 ? 22.082 18.121 -12.372 1.00 66.06 105 ARG A N 1
ATOM 840 C CA . ARG A 1 105 ? 23.145 18.341 -13.366 1.00 66.06 105 ARG A CA 1
ATOM 841 C C . ARG A 1 105 ? 22.835 17.714 -14.725 1.00 66.06 105 ARG A C 1
ATOM 843 O O . ARG A 1 105 ? 23.223 18.269 -15.747 1.00 66.06 105 ARG A O 1
ATOM 850 N N . THR A 1 106 ? 22.103 16.604 -14.755 1.00 67.44 106 THR A N 1
ATOM 851 C CA . THR A 1 106 ? 21.699 15.942 -16.000 1.00 67.44 106 THR A CA 1
ATOM 852 C C . THR A 1 106 ? 20.700 16.789 -16.790 1.00 67.44 106 THR A C 1
ATOM 854 O O . THR A 1 106 ? 20.702 16.731 -18.014 1.00 67.44 106 THR A O 1
ATOM 857 N N . ARG A 1 107 ? 19.910 17.657 -16.134 1.00 62.69 107 ARG A N 1
ATOM 858 C CA . ARG A 1 107 ? 19.010 18.598 -16.828 1.00 62.69 107 ARG A CA 1
ATOM 859 C C . ARG A 1 107 ? 19.791 19.575 -17.710 1.00 62.69 107 ARG A C 1
ATOM 861 O O . ARG A 1 107 ? 19.412 19.795 -18.856 1.00 62.69 107 ARG A O 1
ATOM 868 N N . ALA A 1 108 ? 20.902 20.101 -17.195 1.00 61.69 108 ALA A N 1
ATOM 869 C CA . ALA A 1 108 ? 21.784 21.022 -17.916 1.00 61.69 108 ALA A CA 1
ATOM 870 C C . ALA A 1 108 ? 22.587 20.346 -19.044 1.00 61.69 108 ALA A C 1
ATOM 872 O O . ALA A 1 108 ? 23.140 21.023 -19.904 1.00 61.69 108 ALA A O 1
ATOM 873 N N . VAL A 1 109 ? 22.667 19.013 -19.032 1.00 63.88 109 VAL A N 1
ATOM 874 C CA . VAL A 1 109 ? 23.417 18.195 -19.999 1.00 63.88 109 VAL A CA 1
ATOM 875 C C . VAL A 1 109 ? 22.461 17.314 -20.824 1.00 63.88 109 VAL A C 1
ATOM 877 O O . VAL A 1 109 ? 22.888 16.366 -21.479 1.00 63.88 109 VAL A O 1
ATOM 880 N N . SER A 1 110 ? 21.164 17.639 -20.820 1.00 60.84 110 SER A N 1
ATOM 881 C CA . SER A 1 110 ? 20.112 16.867 -21.496 1.00 60.84 110 SER A CA 1
ATOM 882 C C . SER A 1 110 ? 20.363 16.722 -23.002 1.00 60.84 110 SER A C 1
ATOM 884 O O . SER A 1 110 ? 20.157 15.639 -23.544 1.00 60.84 110 SER A O 1
ATOM 886 N N . ASP A 1 111 ? 20.945 17.739 -23.640 1.00 61.81 111 ASP A N 1
ATOM 887 C CA . ASP A 1 111 ? 21.306 17.731 -25.066 1.00 61.81 111 ASP A CA 1
ATOM 888 C C . ASP A 1 111 ? 22.487 16.806 -25.419 1.00 61.81 111 ASP A C 1
ATOM 890 O O . ASP A 1 111 ? 22.696 16.475 -26.584 1.00 61.81 111 ASP A O 1
ATOM 894 N N . LYS A 1 112 ? 23.287 16.376 -24.430 1.00 62.50 112 LYS A N 1
ATOM 895 C CA . LYS A 1 112 ? 24.446 15.482 -24.636 1.00 62.50 112 LYS A CA 1
ATOM 896 C C . LYS A 1 112 ? 24.158 14.032 -24.251 1.00 62.50 112 LYS A C 1
ATOM 898 O O . LYS A 1 112 ? 25.082 13.215 -24.223 1.00 62.50 112 LYS A O 1
ATOM 903 N N . VAL A 1 113 ? 22.911 13.704 -23.915 1.00 64.69 113 VAL A N 1
ATOM 904 C CA . VAL A 1 113 ? 22.532 12.326 -23.600 1.00 64.69 113 VAL A CA 1
ATOM 905 C C . VAL A 1 113 ? 22.650 11.486 -24.880 1.00 64.69 113 VAL A C 1
ATOM 907 O O . VAL A 1 113 ? 22.081 11.851 -25.909 1.00 64.69 113 VAL A O 1
ATOM 910 N N . PRO A 1 114 ? 23.403 10.369 -24.862 1.00 61.28 114 PRO A N 1
ATOM 911 C CA . PRO A 1 114 ? 23.536 9.508 -26.028 1.00 61.28 114 PRO A CA 1
ATOM 912 C C . PRO A 1 114 ? 22.169 9.007 -26.503 1.00 61.28 114 PRO A C 1
ATOM 914 O O . PRO A 1 114 ? 21.366 8.558 -25.683 1.00 61.28 114 PRO A O 1
ATOM 917 N N . LYS A 1 115 ? 21.956 8.960 -27.829 1.00 62.81 115 LYS A N 1
ATOM 918 C CA . LYS A 1 115 ? 20.738 8.424 -28.483 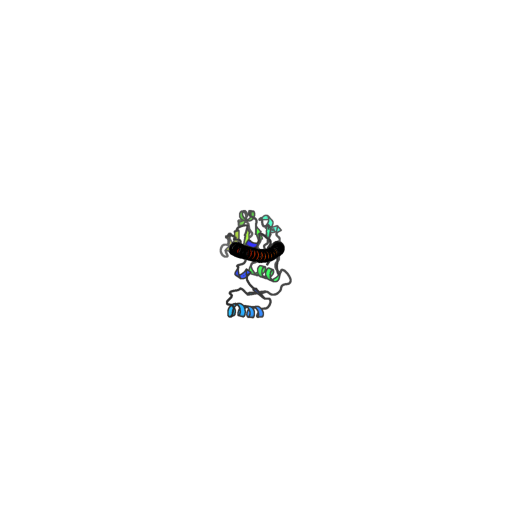1.00 62.81 115 LYS A CA 1
ATOM 919 C C . LYS A 1 115 ? 20.375 6.983 -28.069 1.00 62.81 115 LYS A C 1
ATOM 921 O O . LYS A 1 115 ? 19.293 6.503 -28.384 1.00 62.81 115 LYS A O 1
ATOM 926 N N . ASN A 1 116 ? 21.270 6.293 -27.362 1.00 66.06 116 ASN A N 1
ATOM 927 C CA . ASN A 1 116 ? 21.066 4.943 -26.842 1.00 66.06 116 ASN A CA 1
ATOM 928 C C . ASN A 1 116 ? 20.053 4.885 -25.686 1.00 66.06 116 ASN A C 1
ATOM 930 O O . ASN A 1 116 ? 19.515 3.813 -25.418 1.00 66.06 116 ASN A O 1
ATOM 934 N N . PHE A 1 117 ? 19.776 6.005 -25.009 1.00 70.75 117 PHE A N 1
ATOM 935 C CA . PHE A 1 117 ? 18.807 6.059 -23.913 1.00 70.75 117 PHE A CA 1
ATOM 936 C C . PHE A 1 117 ? 17.532 6.779 -24.353 1.00 70.75 117 PHE A C 1
ATOM 938 O O . PHE A 1 117 ? 17.496 8.001 -24.450 1.00 70.75 117 PHE A O 1
ATOM 945 N N . GLN A 1 118 ? 16.466 6.011 -24.585 1.00 72.62 118 GLN A N 1
ATOM 946 C CA . GLN A 1 118 ? 15.156 6.554 -24.972 1.00 72.62 118 GLN A CA 1
ATOM 947 C C . GLN A 1 118 ? 14.403 7.185 -23.795 1.00 72.62 118 GLN A C 1
ATOM 949 O O . GLN A 1 118 ? 13.521 8.015 -23.995 1.00 72.62 118 GLN A O 1
ATOM 954 N N . LEU A 1 119 ? 14.719 6.793 -22.558 1.00 80.12 119 LEU A N 1
ATOM 955 C CA . LEU A 1 119 ? 14.013 7.264 -21.375 1.00 80.12 119 LEU A CA 1
ATOM 956 C C . LEU A 1 119 ? 14.963 7.440 -20.194 1.00 80.12 119 LEU A C 1
ATOM 958 O O . LEU A 1 119 ? 15.696 6.517 -19.843 1.00 80.12 119 LEU A O 1
ATOM 962 N N . PHE A 1 120 ? 14.901 8.602 -19.548 1.00 82.94 120 PHE A N 1
ATOM 963 C CA . PHE A 1 120 ? 15.632 8.871 -18.313 1.00 82.94 120 PHE A CA 1
ATOM 964 C C . PHE A 1 120 ? 14.829 9.752 -17.354 1.00 82.94 120 PHE A C 1
ATOM 966 O O . PHE A 1 120 ? 13.901 10.468 -17.744 1.00 82.94 120 PHE A O 1
ATOM 973 N N . PHE A 1 121 ? 15.192 9.692 -16.075 1.00 83.12 121 PHE A N 1
ATOM 974 C CA . PHE A 1 121 ? 14.541 10.465 -15.021 1.00 83.12 121 PHE A CA 1
ATOM 975 C C . PHE A 1 121 ? 15.485 11.511 -14.438 1.00 83.12 121 PHE A C 1
ATOM 977 O O . PHE A 1 121 ? 16.674 11.269 -14.274 1.00 83.12 121 PHE A O 1
ATOM 984 N N . THR A 1 122 ? 14.938 12.668 -14.089 1.00 82.88 122 THR A N 1
ATOM 985 C CA . THR A 1 122 ? 15.556 13.679 -13.217 1.00 82.88 122 THR A CA 1
ATOM 986 C C . THR A 1 122 ? 14.668 13.855 -11.982 1.00 82.88 122 THR A C 1
ATOM 988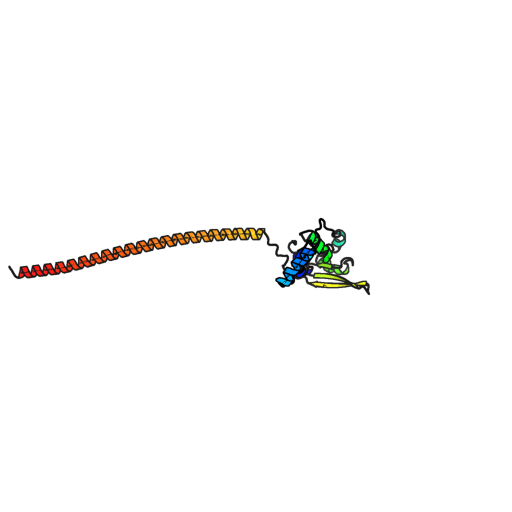 O O . THR A 1 122 ? 13.560 13.313 -11.977 1.00 82.88 122 THR A O 1
ATOM 991 N N . PRO A 1 123 ? 15.073 14.615 -10.944 1.00 79.44 123 PRO A N 1
ATOM 992 C CA . PRO A 1 123 ? 14.313 14.689 -9.696 1.00 79.44 123 PRO A CA 1
ATOM 993 C C . PRO A 1 123 ? 12.827 15.035 -9.867 1.00 79.44 123 PRO A C 1
ATOM 995 O O . PRO A 1 123 ? 11.992 14.475 -9.156 1.00 79.44 123 PRO A O 1
ATOM 998 N N . ASN A 1 124 ? 12.500 15.905 -10.828 1.00 81.25 124 ASN A N 1
ATOM 999 C CA . ASN A 1 124 ? 11.138 16.409 -11.035 1.00 81.25 124 ASN A CA 1
ATOM 1000 C C . ASN A 1 124 ? 10.574 16.124 -12.436 1.00 81.25 124 ASN A C 1
ATOM 1002 O O . ASN A 1 124 ? 9.371 16.261 -12.630 1.00 81.25 124 ASN A O 1
ATOM 1006 N N . HIS A 1 125 ? 11.405 15.724 -13.406 1.00 82.69 125 HIS A N 1
ATOM 1007 C CA . HIS A 1 125 ? 10.979 15.568 -14.799 1.00 82.69 125 HIS A CA 1
ATOM 1008 C C . HIS A 1 125 ? 11.420 14.228 -15.383 1.00 82.69 125 HIS A C 1
ATOM 1010 O O . HIS A 1 125 ? 12.541 13.758 -15.163 1.00 82.69 125 HIS A O 1
ATOM 1016 N N . ARG A 1 126 ? 10.528 13.630 -16.162 1.00 83.31 126 ARG A N 1
ATOM 1017 C CA . ARG A 1 126 ? 10.750 12.477 -17.023 1.00 83.31 126 ARG A CA 1
ATOM 1018 C C . ARG A 1 126 ? 11.074 12.991 -18.417 1.00 83.31 126 ARG A C 1
ATOM 1020 O O . ARG A 1 126 ? 10.307 13.777 -18.965 1.00 83.31 126 ARG A O 1
ATOM 1027 N N . PHE A 1 127 ? 12.164 12.503 -18.988 1.00 81.12 127 PHE A N 1
ATOM 1028 C CA . PHE A 1 127 ? 12.563 12.830 -20.348 1.00 81.12 127 PHE A CA 1
ATOM 1029 C C . PHE A 1 127 ? 12.432 11.601 -21.231 1.00 81.12 127 PHE A C 1
ATOM 1031 O O . PHE A 1 127 ? 12.936 10.530 -20.887 1.00 81.12 127 PHE A O 1
ATOM 1038 N N . HIS A 1 128 ? 11.758 11.768 -22.361 1.00 80.25 128 HIS A N 1
ATOM 1039 C CA . HIS A 1 128 ? 11.634 10.756 -23.395 1.00 80.25 128 HIS A CA 1
ATOM 1040 C C . HIS A 1 128 ? 12.285 11.273 -24.677 1.00 80.25 128 HIS A C 1
ATOM 1042 O O . HIS A 1 128 ? 11.845 12.268 -25.247 1.00 80.25 128 HIS A O 1
ATOM 1048 N N . VAL A 1 129 ? 13.366 10.618 -25.095 1.00 77.62 129 VAL A N 1
ATOM 1049 C CA . VAL A 1 129 ? 14.125 10.967 -26.296 1.00 77.62 129 VAL A CA 1
ATOM 1050 C C . VAL A 1 129 ? 13.621 10.098 -27.438 1.00 77.62 129 VAL A C 1
ATOM 1052 O O . VAL A 1 129 ? 13.824 8.885 -27.457 1.00 77.62 129 VAL A O 1
ATOM 1055 N N . MET A 1 130 ? 12.955 10.729 -28.397 1.00 70.12 130 MET A N 1
ATOM 1056 C CA . MET A 1 130 ? 12.470 10.099 -29.616 1.00 70.12 130 MET A CA 1
ATOM 1057 C C . MET A 1 130 ? 13.354 10.512 -30.781 1.00 70.12 130 MET A C 1
ATOM 1059 O O . MET A 1 130 ? 13.521 11.696 -31.051 1.00 70.12 130 MET A O 1
ATOM 1063 N N . THR A 1 131 ? 13.896 9.548 -31.512 1.00 71.56 131 THR A N 1
ATOM 1064 C CA . THR A 1 131 ? 14.572 9.822 -32.780 1.00 71.56 131 THR A CA 1
ATOM 1065 C C . THR A 1 131 ? 13.554 9.774 -33.916 1.00 71.56 131 THR A C 1
ATOM 1067 O O . THR A 1 131 ? 12.818 8.797 -34.083 1.00 71.56 131 THR A O 1
ATOM 1070 N N . SER A 1 132 ? 13.471 10.854 -34.692 1.00 62.16 132 SER A N 1
ATOM 1071 C CA . SER A 1 132 ? 12.648 10.909 -35.897 1.00 62.16 132 SER A CA 1
ATOM 1072 C C . SER A 1 132 ? 13.173 9.896 -36.910 1.00 62.16 132 SER A C 1
ATOM 1074 O O . SER A 1 132 ? 14.336 9.948 -37.302 1.00 62.16 132 SER A O 1
ATOM 1076 N N . ARG A 1 133 ? 12.304 8.993 -37.382 1.00 59.94 133 ARG A N 1
ATOM 1077 C CA . ARG A 1 133 ? 12.652 8.015 -38.431 1.00 59.94 133 ARG A CA 1
ATOM 1078 C C . ARG A 1 133 ? 12.992 8.667 -39.773 1.00 59.94 133 ARG A C 1
ATOM 1080 O O . ARG A 1 133 ? 13.548 7.998 -40.634 1.00 59.94 133 ARG A O 1
ATOM 1087 N N . TYR A 1 134 ? 12.610 9.930 -39.957 1.00 67.56 134 TYR A N 1
ATOM 1088 C CA . TYR A 1 134 ? 12.694 10.630 -41.236 1.00 67.56 134 TYR A CA 1
ATOM 1089 C C . TYR A 1 134 ? 13.803 11.679 -41.278 1.00 67.56 134 TYR A C 1
ATOM 1091 O O . TYR A 1 134 ? 14.399 11.867 -42.331 1.00 67.56 134 TYR A O 1
ATOM 1099 N N . SER A 1 135 ? 14.081 12.356 -40.160 1.00 59.59 135 SER A N 1
ATOM 1100 C CA . SER A 1 135 ? 15.066 13.447 -40.115 1.00 59.59 135 SER A CA 1
ATOM 1101 C C . SER A 1 135 ? 16.299 13.140 -39.268 1.00 59.59 135 SER A C 1
ATOM 1103 O O . SER A 1 135 ? 17.184 13.980 -39.186 1.00 59.59 135 SER A O 1
ATOM 1105 N N . ASP A 1 136 ? 16.383 11.968 -38.624 1.00 61.56 136 ASP A N 1
ATOM 1106 C CA . ASP A 1 136 ? 17.466 11.591 -37.691 1.00 61.56 136 ASP A CA 1
ATOM 1107 C C . ASP A 1 136 ? 17.677 12.580 -36.512 1.00 61.56 136 ASP A C 1
ATOM 1109 O O . ASP A 1 136 ? 18.567 12.415 -35.661 1.00 61.56 136 ASP A O 1
ATOM 1113 N N . GLU A 1 137 ? 16.810 13.592 -36.429 1.00 64.31 137 GLU A N 1
ATOM 1114 C CA . GLU A 1 137 ? 16.702 14.580 -35.371 1.00 64.31 137 GLU A CA 1
ATOM 1115 C C . GLU A 1 137 ? 16.074 13.938 -34.140 1.00 64.31 137 GLU A C 1
ATOM 1117 O O . GLU A 1 137 ? 15.176 13.094 -34.213 1.00 64.31 137 GLU A O 1
ATOM 1122 N N . SER A 1 138 ? 16.588 14.324 -32.981 1.00 63.34 138 SER A N 1
ATOM 1123 C CA . SER A 1 138 ? 16.135 13.807 -31.695 1.00 63.34 138 SER A CA 1
ATOM 1124 C C . SER A 1 138 ? 15.179 14.826 -31.085 1.00 63.34 138 SER A C 1
ATOM 1126 O O . SER A 1 138 ? 15.562 15.965 -30.844 1.00 63.34 138 SER A O 1
ATOM 1128 N N . CYS A 1 139 ? 13.929 14.430 -30.872 1.00 65.44 139 CYS A N 1
ATOM 1129 C CA . CYS A 1 139 ? 12.938 15.210 -30.149 1.00 65.44 139 CYS A CA 1
ATOM 1130 C C . CYS A 1 139 ? 12.895 14.729 -28.697 1.00 65.44 139 CYS A C 1
ATOM 1132 O O . CYS A 1 139 ? 12.805 13.528 -28.437 1.00 65.44 139 CYS A O 1
ATOM 1134 N N . CYS A 1 140 ? 12.955 15.664 -27.755 1.00 67.44 140 CYS A N 1
ATOM 1135 C CA . CYS A 1 140 ? 12.895 15.374 -26.329 1.00 67.44 140 CYS A CA 1
ATOM 1136 C C . CYS A 1 140 ? 11.547 15.836 -25.775 1.00 67.44 140 CYS A C 1
ATOM 1138 O O . CYS A 1 140 ? 11.255 17.030 -25.756 1.00 67.44 140 CYS A O 1
ATOM 1140 N N . GLU A 1 141 ? 10.739 14.898 -25.294 1.00 77.19 141 GLU A N 1
ATOM 1141 C CA . GLU A 1 141 ? 9.512 15.191 -24.558 1.00 77.19 141 GLU A CA 1
ATOM 1142 C C . GLU A 1 141 ? 9.820 15.228 -23.057 1.00 77.19 141 GLU A C 1
ATOM 1144 O O . GLU A 1 141 ? 10.437 14.306 -22.516 1.00 77.19 141 GLU A O 1
ATOM 1149 N N . MET A 1 142 ? 9.400 16.298 -22.381 1.00 79.31 142 MET A N 1
ATOM 1150 C CA . MET A 1 142 ? 9.615 16.504 -20.951 1.00 79.31 142 MET A CA 1
ATOM 1151 C C . MET A 1 142 ? 8.270 16.520 -20.228 1.00 79.31 142 MET A C 1
ATOM 1153 O O . MET A 1 142 ? 7.443 17.388 -20.485 1.00 79.31 142 MET A O 1
ATOM 1157 N N . ASN A 1 143 ? 8.086 15.592 -19.292 1.00 81.06 143 ASN A N 1
ATOM 1158 C CA . ASN A 1 143 ? 6.872 15.464 -18.488 1.00 81.06 143 ASN A CA 1
ATOM 1159 C C . ASN A 1 143 ? 7.204 15.590 -16.999 1.00 81.06 143 ASN A C 1
ATOM 1161 O O . ASN A 1 143 ? 8.184 15.012 -16.531 1.00 81.06 143 ASN A O 1
ATOM 1165 N N . GLU A 1 144 ? 6.395 16.317 -16.234 1.00 81.31 144 GLU A N 1
ATOM 1166 C CA . GLU A 1 144 ? 6.571 16.426 -14.782 1.00 81.31 144 GLU A CA 1
ATOM 1167 C C . GLU A 1 144 ? 6.183 15.123 -14.062 1.00 81.31 144 GLU A C 1
ATOM 1169 O O . GLU A 1 144 ? 5.278 14.396 -14.475 1.00 81.31 144 GLU A O 1
ATOM 1174 N N . ILE A 1 145 ? 6.900 14.805 -12.982 1.00 82.25 145 ILE A N 1
ATOM 1175 C CA . ILE A 1 145 ? 6.724 13.576 -12.199 1.00 82.25 145 ILE A CA 1
ATOM 1176 C C . ILE A 1 145 ? 5.957 13.906 -10.921 1.00 82.25 145 ILE A C 1
ATOM 1178 O O . ILE A 1 145 ? 6.451 14.648 -10.074 1.00 82.25 145 ILE A O 1
ATOM 1182 N N . ALA A 1 146 ? 4.794 13.282 -10.733 1.00 76.88 146 ALA A N 1
ATOM 1183 C CA . ALA A 1 146 ? 3.993 13.423 -9.517 1.00 76.88 146 ALA A CA 1
ATOM 1184 C C . ALA A 1 146 ? 4.068 12.160 -8.646 1.00 76.88 146 ALA A C 1
ATOM 1186 O O . ALA A 1 146 ? 3.837 11.055 -9.134 1.00 76.88 146 ALA A O 1
ATOM 1187 N N . GLY A 1 147 ? 4.354 12.299 -7.350 1.00 72.19 147 GLY A N 1
ATOM 1188 C CA . GLY A 1 147 ? 4.250 11.180 -6.409 1.00 72.19 147 GLY A CA 1
ATOM 1189 C C . GLY A 1 147 ? 2.784 10.798 -6.193 1.00 72.19 147 GLY A C 1
ATOM 1190 O O . GLY A 1 147 ? 1.997 11.619 -5.734 1.00 72.19 147 GLY A O 1
ATOM 1191 N N . LYS A 1 148 ? 2.412 9.563 -6.531 1.00 67.88 148 LYS A N 1
ATOM 1192 C CA . LYS A 1 148 ? 1.075 8.987 -6.317 1.00 67.88 148 LYS A CA 1
ATOM 1193 C C . LYS A 1 148 ? 0.978 8.203 -5.000 1.00 67.88 148 LYS A C 1
ATOM 1195 O O . LYS A 1 148 ? -0.120 7.795 -4.642 1.00 67.88 148 LYS A O 1
ATOM 1200 N N . ASN A 1 149 ? 2.089 8.026 -4.273 1.00 70.06 149 ASN A N 1
ATOM 1201 C CA . ASN A 1 149 ? 2.178 7.371 -2.955 1.00 70.06 149 ASN A CA 1
ATOM 1202 C C . ASN A 1 149 ? 1.575 5.952 -2.902 1.00 70.06 149 ASN A C 1
ATOM 1204 O O . ASN A 1 149 ? 1.198 5.465 -1.842 1.00 70.06 149 ASN A O 1
AT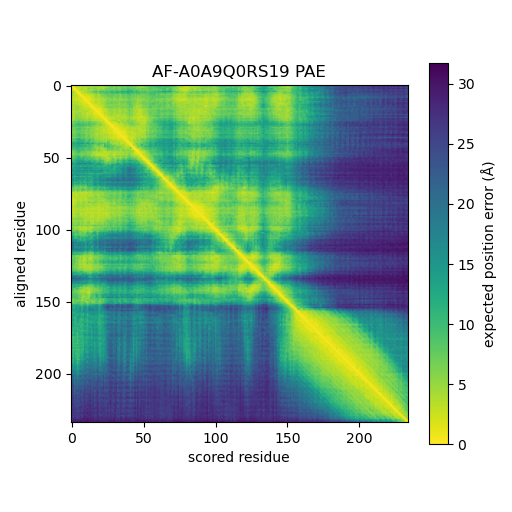OM 1208 N N . LEU A 1 150 ? 1.510 5.269 -4.040 1.00 72.31 150 LEU A N 1
ATOM 1209 C CA . LEU A 1 150 ? 1.004 3.905 -4.179 1.00 72.31 150 LEU A CA 1
ATOM 1210 C C . LEU A 1 150 ? 2.042 2.873 -3.725 1.00 72.31 150 LEU A C 1
ATOM 1212 O O . LEU A 1 150 ? 1.703 1.863 -3.120 1.00 72.31 150 LEU A O 1
ATOM 1216 N N . LEU A 1 151 ? 3.313 3.130 -4.027 1.00 69.06 151 LEU A N 1
ATOM 1217 C CA . LEU A 1 151 ? 4.455 2.289 -3.671 1.00 69.06 151 LEU A CA 1
ATOM 1218 C C . LEU A 1 151 ? 5.160 2.781 -2.406 1.00 69.06 151 LEU A C 1
ATOM 1220 O O . LEU A 1 151 ? 6.028 2.090 -1.888 1.00 69.06 151 LEU A O 1
ATOM 1224 N N . ASN A 1 152 ? 4.763 3.949 -1.892 1.00 64.69 152 ASN A N 1
ATOM 1225 C CA . ASN A 1 152 ? 5.196 4.456 -0.589 1.00 64.69 152 ASN A CA 1
ATOM 1226 C C . ASN A 1 152 ? 4.402 3.841 0.580 1.00 64.69 152 ASN A C 1
ATOM 1228 O O . ASN A 1 152 ? 4.526 4.275 1.719 1.00 64.69 152 ASN A O 1
ATOM 1232 N N . ILE A 1 153 ? 3.588 2.815 0.309 1.00 61.31 153 ILE A N 1
ATOM 1233 C CA . ILE A 1 153 ? 2.971 1.961 1.328 1.00 61.31 153 ILE A CA 1
ATOM 1234 C C . ILE A 1 153 ? 4.000 0.896 1.743 1.00 61.31 153 ILE A C 1
ATOM 1236 O O . ILE A 1 153 ? 3.712 -0.297 1.825 1.00 61.31 153 ILE A O 1
ATOM 1240 N N . SER A 1 154 ? 5.246 1.307 1.988 1.00 55.47 154 SER A N 1
ATOM 1241 C CA . SER A 1 154 ? 6.085 0.577 2.923 1.00 55.47 154 SER A CA 1
ATOM 1242 C C . SER A 1 154 ? 5.435 0.819 4.272 1.00 55.47 154 SER A C 1
ATOM 1244 O O . SER A 1 154 ? 5.639 1.845 4.918 1.00 55.47 154 SER A O 1
ATOM 1246 N N . ILE A 1 155 ? 4.547 -0.094 4.646 1.00 56.34 155 ILE A N 1
ATOM 1247 C CA . ILE A 1 155 ? 4.156 -0.254 6.031 1.00 56.34 155 ILE A CA 1
ATOM 1248 C C . ILE A 1 155 ? 5.477 -0.452 6.766 1.00 56.34 155 ILE A C 1
ATOM 1250 O O . ILE A 1 155 ? 6.087 -1.516 6.657 1.00 56.34 155 ILE A O 1
ATOM 1254 N N . ASP A 1 156 ? 5.971 0.603 7.408 1.00 61.06 156 ASP A N 1
ATOM 1255 C CA . ASP A 1 156 ? 7.146 0.512 8.249 1.00 61.06 156 ASP A CA 1
ATOM 1256 C C . ASP A 1 156 ? 6.778 -0.475 9.354 1.00 61.06 156 ASP A C 1
ATOM 1258 O O . ASP A 1 156 ? 6.006 -0.172 10.267 1.00 61.06 156 ASP A O 1
ATOM 1262 N N . ASN A 1 157 ? 7.229 -1.718 9.190 1.00 64.88 157 ASN A N 1
ATOM 1263 C CA . ASN A 1 157 ? 6.893 -2.798 10.100 1.00 64.88 157 ASN A CA 1
ATOM 1264 C C . ASN A 1 157 ? 7.364 -2.447 11.515 1.00 64.88 157 ASN A C 1
ATOM 1266 O O . ASN A 1 157 ? 6.707 -2.841 12.473 1.00 64.88 157 ASN A O 1
ATOM 1270 N N . ALA A 1 158 ? 8.425 -1.644 11.659 1.00 69.25 158 ALA A N 1
ATOM 1271 C CA . ALA A 1 158 ? 8.841 -1.133 12.956 1.00 69.25 158 ALA A CA 1
ATOM 1272 C C . ALA A 1 158 ? 7.841 -0.106 13.510 1.00 69.25 158 ALA A C 1
ATOM 1274 O O . ALA A 1 158 ? 7.450 -0.214 14.673 1.00 69.25 158 ALA A O 1
ATOM 1275 N N . ALA A 1 159 ? 7.353 0.841 12.701 1.00 73.56 159 ALA A N 1
ATOM 1276 C CA . ALA A 1 159 ? 6.285 1.753 13.126 1.00 73.56 159 ALA A CA 1
ATOM 1277 C C . ALA A 1 159 ? 4.986 1.011 13.482 1.00 73.56 159 ALA A C 1
ATOM 1279 O O . ALA A 1 159 ? 4.330 1.364 14.463 1.00 73.56 159 ALA A O 1
ATOM 1280 N N . LEU A 1 160 ? 4.622 -0.042 12.742 1.00 77.38 160 LEU A N 1
ATOM 1281 C CA . LEU A 1 160 ? 3.462 -0.871 13.070 1.00 77.38 160 LEU A CA 1
ATOM 1282 C C . LEU A 1 160 ? 3.636 -1.637 14.378 1.00 77.38 160 LEU A C 1
ATOM 1284 O O . LEU A 1 160 ? 2.698 -1.680 15.172 1.00 77.38 160 LEU A O 1
ATOM 1288 N N . GLU A 1 161 ? 4.794 -2.253 14.607 1.00 79.94 161 GLU A N 1
ATOM 1289 C CA . GLU A 1 161 ? 5.068 -2.949 15.866 1.00 79.94 161 GLU A CA 1
ATOM 1290 C C . GLU A 1 161 ? 5.052 -1.965 17.046 1.00 79.94 161 GLU A C 1
ATOM 1292 O O . GLU A 1 161 ? 4.398 -2.229 18.054 1.00 79.94 161 GLU A O 1
ATOM 1297 N N . ASN A 1 162 ? 5.631 -0.771 16.889 1.00 85.75 162 ASN A N 1
ATOM 1298 C CA . ASN A 1 162 ? 5.552 0.290 17.898 1.00 85.75 162 ASN A CA 1
ATOM 1299 C C . ASN A 1 162 ? 4.103 0.725 18.174 1.00 85.75 162 ASN A C 1
ATOM 1301 O O . ASN A 1 162 ? 3.701 0.840 19.332 1.00 85.75 162 ASN A O 1
ATOM 1305 N N . LEU A 1 163 ? 3.287 0.906 17.132 1.00 86.12 163 LEU A N 1
ATOM 1306 C CA . LEU A 1 163 ? 1.866 1.236 17.279 1.00 86.12 163 LEU A CA 1
ATOM 1307 C C . LEU A 1 163 ? 1.071 0.110 17.956 1.00 86.12 163 LEU A C 1
ATOM 1309 O O . LEU A 1 163 ? 0.170 0.383 18.751 1.00 86.12 163 LEU A O 1
ATOM 1313 N N . LYS A 1 164 ? 1.398 -1.160 17.686 1.00 89.00 164 LYS A N 1
ATOM 1314 C CA . LYS A 1 164 ? 0.787 -2.307 18.377 1.00 89.00 164 LYS A CA 1
ATOM 1315 C C . LYS A 1 164 ? 1.144 -2.324 19.860 1.00 89.00 164 LYS A C 1
ATOM 1317 O O . LYS A 1 164 ? 0.256 -2.557 20.680 1.00 89.00 164 LYS A O 1
ATOM 1322 N N . ILE A 1 165 ? 2.404 -2.053 20.203 1.00 91.94 165 ILE A N 1
ATOM 1323 C CA . ILE A 1 165 ? 2.863 -1.966 21.595 1.00 91.94 165 ILE A CA 1
ATOM 1324 C C . ILE A 1 165 ? 2.123 -0.836 22.322 1.00 91.94 165 ILE A C 1
ATOM 1326 O O . ILE A 1 165 ? 1.525 -1.084 23.370 1.00 91.94 165 ILE A O 1
ATOM 1330 N N . GLN A 1 166 ? 2.059 0.362 21.730 1.00 92.12 166 GLN A N 1
ATOM 1331 C CA . GLN A 1 166 ? 1.322 1.499 22.298 1.00 92.12 166 GLN A CA 1
ATOM 1332 C C . GLN A 1 166 ? -0.162 1.182 22.502 1.00 92.12 166 GLN A C 1
ATOM 1334 O O . GLN A 1 166 ? -0.741 1.490 23.544 1.00 92.12 166 GLN A O 1
ATOM 1339 N N . ARG A 1 167 ? -0.792 0.512 21.531 1.00 92.06 167 ARG A N 1
ATOM 1340 C CA . ARG A 1 167 ? -2.187 0.080 21.652 1.00 92.06 167 ARG A CA 1
ATOM 1341 C C . ARG A 1 167 ? -2.379 -0.904 22.807 1.00 92.06 167 ARG A C 1
ATOM 1343 O O . ARG A 1 167 ? -3.353 -0.780 23.545 1.00 92.06 167 ARG A O 1
ATOM 1350 N N . ALA A 1 168 ? -1.477 -1.871 22.969 1.00 93.81 168 ALA A N 1
ATOM 1351 C CA . ALA A 1 168 ? -1.550 -2.844 24.056 1.00 93.81 168 ALA A CA 1
ATOM 1352 C C . ALA A 1 168 ? -1.387 -2.180 25.433 1.00 93.81 168 ALA A C 1
ATOM 1354 O O . ALA A 1 168 ? -2.077 -2.550 26.383 1.00 93.81 168 ALA A O 1
ATOM 1355 N N . GLU A 1 169 ? -0.516 -1.178 25.541 1.00 93.88 169 GLU A N 1
ATOM 1356 C CA . GLU A 1 169 ? -0.322 -0.404 26.768 1.00 93.88 169 GLU A CA 1
ATOM 1357 C C . GLU A 1 169 ? -1.552 0.445 27.122 1.00 93.88 169 GLU A C 1
ATOM 1359 O O . GLU A 1 169 ? -2.016 0.413 28.264 1.00 93.88 169 GLU A O 1
ATOM 1364 N N . LEU A 1 170 ? -2.151 1.122 26.136 1.00 92.88 170 LEU A N 1
ATOM 1365 C CA . LEU A 1 170 ? -3.389 1.883 26.330 1.00 92.88 170 LEU A CA 1
ATOM 1366 C C . LEU A 1 170 ? -4.555 0.996 26.782 1.00 92.88 170 LEU A C 1
ATOM 1368 O O . LEU A 1 170 ? -5.309 1.393 27.668 1.00 92.88 170 LEU A O 1
ATOM 1372 N N . ILE A 1 171 ? -4.681 -0.213 26.225 1.00 94.25 171 ILE A N 1
ATOM 1373 C CA . ILE A 1 171 ? -5.703 -1.180 26.655 1.00 94.25 171 ILE A CA 1
ATOM 1374 C C . ILE A 1 171 ? -5.483 -1.570 28.121 1.00 94.25 171 ILE A C 1
ATOM 1376 O O . ILE A 1 171 ? -6.418 -1.490 28.911 1.00 94.25 171 ILE A O 1
ATOM 1380 N N . ARG A 1 172 ? -4.245 -1.896 28.520 1.00 93.88 172 ARG A N 1
ATOM 1381 C CA . ARG A 1 172 ? -3.925 -2.223 29.923 1.00 93.88 172 ARG A CA 1
ATOM 1382 C C . ARG A 1 172 ? -4.242 -1.075 30.878 1.00 93.88 172 ARG A C 1
ATOM 1384 O O . ARG A 1 172 ? -4.758 -1.313 31.967 1.00 93.88 172 ARG A O 1
ATOM 1391 N N . SER A 1 173 ? -3.933 0.158 30.479 1.00 93.50 173 SER A N 1
ATOM 1392 C CA . SER A 1 173 ? -4.260 1.350 31.266 1.00 93.50 173 SER A CA 1
ATOM 1393 C C . SER A 1 173 ? -5.776 1.523 31.404 1.00 93.50 173 SER A C 1
ATOM 1395 O O . SER A 1 173 ? -6.283 1.705 32.510 1.00 93.50 173 SER A O 1
ATOM 1397 N N . SER A 1 174 ? -6.518 1.356 30.305 1.00 93.62 174 SER A N 1
ATOM 1398 C CA . SER A 1 174 ? -7.981 1.417 30.317 1.00 93.62 174 SER A CA 1
ATOM 1399 C C . SER A 1 174 ? -8.604 0.332 31.197 1.00 93.62 174 SER A C 1
ATOM 1401 O O . SER A 1 174 ? -9.554 0.616 31.924 1.00 93.62 174 SER A O 1
ATOM 1403 N N . ASP A 1 175 ? -8.081 -0.895 31.157 1.00 93.56 175 ASP A N 1
ATOM 1404 C CA . ASP A 1 175 ? -8.556 -1.999 31.995 1.00 93.56 175 ASP A CA 1
ATOM 1405 C C . ASP A 1 175 ? -8.282 -1.732 33.478 1.00 93.56 175 ASP A C 1
ATOM 1407 O O . ASP A 1 175 ? -9.126 -2.013 34.331 1.00 93.56 175 ASP A O 1
ATOM 1411 N N . LYS A 1 176 ? -7.131 -1.129 33.801 1.00 94.88 176 LYS A N 1
ATOM 1412 C CA . LYS A 1 176 ? -6.810 -0.716 35.170 1.00 94.88 176 LYS A CA 1
ATOM 1413 C C . LYS A 1 176 ? -7.794 0.338 35.681 1.00 94.88 176 LYS A C 1
ATOM 1415 O O . LYS A 1 176 ? -8.381 0.133 36.741 1.00 94.88 176 LYS A O 1
ATOM 1420 N N . CYS A 1 177 ? -8.034 1.405 34.916 1.00 92.06 177 CYS A N 1
ATOM 1421 C CA . CYS A 1 177 ? -9.016 2.430 35.283 1.00 92.06 177 CYS A CA 1
ATOM 1422 C C . CYS A 1 177 ? -10.429 1.848 35.417 1.00 92.06 177 CYS A C 1
ATOM 1424 O O . CYS A 1 177 ? -11.155 2.197 36.344 1.00 92.06 177 CYS A O 1
ATOM 1426 N N . ARG A 1 178 ? -10.813 0.916 34.537 1.00 93.81 178 ARG A N 1
ATOM 1427 C CA . ARG A 1 178 ? -12.103 0.221 34.621 1.00 93.81 178 ARG A CA 1
ATOM 1428 C C . ARG A 1 178 ? -12.222 -0.608 35.904 1.00 93.81 178 ARG A C 1
ATOM 1430 O O . ARG A 1 178 ? -13.269 -0.585 36.544 1.00 93.81 178 ARG A O 1
ATOM 1437 N N . ASN A 1 179 ? -11.169 -1.318 36.303 1.00 93.69 179 ASN A N 1
ATOM 1438 C CA . ASN A 1 179 ? -11.165 -2.087 37.550 1.00 93.69 179 ASN A CA 1
ATOM 1439 C C . ASN A 1 179 ? -11.242 -1.179 38.785 1.00 93.69 179 ASN A C 1
ATOM 1441 O O . ASN A 1 179 ? -11.973 -1.489 39.725 1.00 93.69 179 ASN A O 1
ATOM 1445 N N . GLU A 1 180 ? -10.537 -0.046 38.773 1.00 94.19 180 GLU A N 1
ATOM 1446 C CA . GLU A 1 180 ? -10.629 0.972 39.827 1.00 94.19 180 GLU A CA 1
ATOM 1447 C C . GLU A 1 180 ? -12.045 1.558 39.915 1.00 94.19 180 GLU A C 1
ATOM 1449 O O . GLU A 1 180 ? -12.598 1.664 41.009 1.00 94.19 180 GLU A O 1
ATOM 1454 N N . GLN A 1 181 ? -12.676 1.845 38.772 1.00 92.25 181 GLN A N 1
ATOM 1455 C CA . GLN A 1 181 ? -14.055 2.327 38.713 1.00 92.25 181 GLN A CA 1
ATOM 1456 C C . GLN A 1 181 ? -15.041 1.317 39.314 1.00 92.25 181 GLN A C 1
ATOM 1458 O O . GLN A 1 181 ? -15.866 1.692 40.143 1.00 92.25 181 GLN A O 1
ATOM 1463 N N . ILE A 1 182 ? -14.920 0.031 38.969 1.00 93.75 182 ILE A N 1
ATOM 1464 C CA . ILE A 1 182 ? -15.754 -1.036 39.550 1.00 93.75 182 ILE A CA 1
ATOM 1465 C C . ILE A 1 182 ? -15.538 -1.129 41.071 1.00 93.75 182 ILE A C 1
ATOM 1467 O O . ILE A 1 182 ? -16.491 -1.326 41.825 1.00 93.75 182 ILE A O 1
ATOM 1471 N N . GLY A 1 183 ? -14.297 -0.964 41.540 1.00 93.25 183 GLY A N 1
ATOM 1472 C CA . GLY A 1 183 ? -13.979 -0.930 42.969 1.00 93.25 183 GLY A CA 1
ATOM 1473 C C . GLY A 1 183 ? -14.681 0.217 43.701 1.00 93.25 183 GLY A C 1
ATOM 1474 O O . GLY A 1 183 ? -15.298 -0.007 44.743 1.00 93.25 183 GLY A O 1
ATOM 1475 N N . ILE A 1 184 ? -14.644 1.423 43.131 1.00 93.81 184 ILE A N 1
ATOM 1476 C CA . ILE A 1 184 ? -15.324 2.604 43.680 1.00 93.81 184 ILE A CA 1
ATOM 1477 C C . ILE A 1 184 ? -16.848 2.420 43.646 1.00 93.81 184 ILE A C 1
ATOM 1479 O O . ILE A 1 184 ? -17.515 2.701 44.638 1.00 93.81 184 ILE A O 1
ATOM 1483 N N . GLU A 1 185 ? -17.414 1.893 42.558 1.00 93.81 185 GLU A N 1
ATOM 1484 C CA . GLU A 1 185 ? -18.854 1.611 42.462 1.00 93.81 185 GLU A CA 1
ATOM 1485 C C . GLU A 1 185 ? -19.329 0.620 43.533 1.00 93.81 185 GLU A C 1
ATOM 1487 O O . GLU A 1 185 ? -20.410 0.787 44.099 1.00 93.81 185 GLU A O 1
ATOM 1492 N N . ASN A 1 186 ? -18.521 -0.391 43.861 1.00 93.62 186 ASN A N 1
ATOM 1493 C CA . ASN A 1 186 ? -18.837 -1.317 44.948 1.00 93.62 186 ASN A CA 1
ATOM 1494 C C . ASN A 1 186 ? -18.797 -0.628 46.318 1.00 93.62 186 ASN A C 1
ATOM 1496 O O . ASN A 1 186 ? -19.693 -0.847 47.131 1.00 93.62 186 ASN A O 1
ATOM 1500 N N . GLN A 1 187 ? -17.818 0.250 46.560 1.00 94.88 187 GLN A N 1
ATOM 1501 C CA . GLN A 1 187 ? -17.761 1.043 47.794 1.00 94.88 187 GLN A CA 1
ATOM 1502 C C . GLN A 1 187 ? -18.968 1.977 47.931 1.00 94.88 187 GLN A C 1
ATOM 1504 O O . GLN A 1 187 ? -19.523 2.101 49.022 1.00 94.88 187 GLN A O 1
ATOM 1509 N N . ILE A 1 188 ? -19.409 2.598 46.832 1.00 93.12 188 ILE A N 1
ATOM 1510 C CA . ILE A 1 188 ? -20.619 3.430 46.810 1.00 93.12 188 ILE A CA 1
ATOM 1511 C C . ILE A 1 188 ? -21.837 2.591 47.206 1.00 93.12 188 ILE A C 1
ATOM 1513 O O . ILE A 1 188 ? -22.555 2.975 48.126 1.00 93.12 188 ILE A O 1
ATOM 1517 N N . LYS A 1 189 ? -22.024 1.409 46.605 1.00 93.81 189 LYS A N 1
ATOM 1518 C CA . LYS A 1 189 ? -23.136 0.506 46.952 1.00 93.81 189 LYS A CA 1
ATOM 1519 C C . LYS A 1 189 ? -23.106 0.071 48.418 1.00 93.81 189 LYS A C 1
ATOM 1521 O O . LYS A 1 189 ? -24.143 0.035 49.074 1.00 93.81 189 LYS A O 1
ATOM 1526 N N . GLU A 1 190 ? -21.932 -0.246 48.961 1.00 93.12 190 GLU A N 1
ATOM 1527 C CA . GLU A 1 190 ? -21.800 -0.584 50.384 1.00 93.12 190 GLU A CA 1
ATOM 1528 C C . GLU A 1 190 ? -22.182 0.587 51.297 1.00 93.12 190 GLU A C 1
ATOM 1530 O O . GLU A 1 190 ? -22.812 0.386 52.339 1.00 93.12 190 GLU A O 1
ATOM 1535 N N . LEU A 1 191 ? -21.804 1.812 50.925 1.00 92.38 191 LEU A N 1
ATOM 1536 C CA . LEU A 1 191 ? -22.175 3.016 51.663 1.00 92.38 191 LEU A CA 1
ATOM 1537 C C . LEU A 1 191 ? -23.678 3.297 51.566 1.00 92.38 191 LEU A C 1
ATOM 1539 O O . LEU A 1 191 ? -24.283 3.615 52.586 1.00 92.38 191 LEU A O 1
ATOM 1543 N N . GLU A 1 192 ? -24.299 3.111 50.402 1.00 92.62 192 GLU A N 1
ATOM 1544 C CA . GLU A 1 192 ? -25.752 3.242 50.220 1.00 92.62 192 GLU A CA 1
ATOM 1545 C C . GLU A 1 192 ? -26.532 2.266 51.112 1.00 92.62 192 GLU A C 1
ATOM 1547 O O . GLU A 1 192 ? -27.505 2.651 51.762 1.00 92.62 192 GLU A O 1
ATOM 1552 N N . VAL A 1 193 ? -26.078 1.013 51.216 1.00 93.69 193 VAL A N 1
ATOM 1553 C CA . VAL A 1 193 ? -26.683 0.025 52.124 1.00 93.69 193 VAL A CA 1
ATOM 1554 C C . VAL A 1 193 ? -26.541 0.459 53.584 1.00 93.69 193 VAL A C 1
ATOM 1556 O O . VAL A 1 193 ? -27.504 0.365 54.346 1.00 93.69 193 VAL A O 1
ATOM 1559 N N . LYS A 1 194 ? -25.370 0.973 53.985 1.00 93.81 194 LYS A N 1
ATOM 1560 C CA . LYS A 1 194 ? -25.150 1.484 55.350 1.00 93.81 194 LYS A CA 1
ATOM 1561 C C . LYS A 1 194 ? -26.030 2.693 55.662 1.00 93.81 194 LYS A C 1
ATOM 1563 O O . LYS A 1 194 ? -26.552 2.775 56.769 1.00 93.81 194 LYS A O 1
ATOM 1568 N N . ILE A 1 195 ? -26.205 3.608 54.709 1.00 93.31 195 ILE A N 1
ATOM 1569 C CA . ILE A 1 195 ? -27.096 4.766 54.855 1.00 93.31 195 ILE A CA 1
ATOM 1570 C C . ILE A 1 195 ? -28.535 4.290 55.071 1.00 93.31 195 ILE A C 1
ATOM 1572 O O . ILE A 1 195 ? -29.158 4.694 56.048 1.00 93.31 195 ILE A O 1
ATOM 1576 N N . ASN A 1 196 ? -29.023 3.358 54.247 1.00 92.38 196 ASN A N 1
ATOM 1577 C CA . ASN A 1 196 ? -30.367 2.803 54.406 1.00 92.38 196 ASN A CA 1
ATOM 1578 C C . ASN A 1 196 ? -30.560 2.092 55.761 1.00 92.38 196 ASN A C 1
ATOM 1580 O O . ASN A 1 196 ? -31.588 2.283 56.410 1.00 92.38 196 ASN A O 1
ATOM 1584 N N . ASP A 1 197 ? -29.586 1.306 56.238 1.00 92.12 197 ASP A N 1
ATOM 1585 C CA . ASP A 1 197 ? -29.668 0.679 57.571 1.00 92.12 197 ASP A CA 1
ATOM 1586 C C . ASP A 1 197 ? -29.731 1.736 58.687 1.00 92.12 197 ASP A C 1
ATOM 1588 O O . ASP A 1 197 ? -30.561 1.644 59.595 1.00 92.12 197 ASP A O 1
ATOM 1592 N N . LEU A 1 198 ? -28.914 2.790 58.599 1.00 90.69 198 LEU A N 1
ATOM 1593 C CA . LEU A 1 198 ? -28.947 3.896 59.557 1.00 90.69 198 LEU A CA 1
ATOM 1594 C C . LEU A 1 198 ? -30.281 4.651 59.536 1.00 90.69 198 LEU A C 1
ATOM 1596 O O . LEU A 1 198 ? -30.803 4.959 60.610 1.00 90.69 198 LEU A O 1
ATOM 1600 N N . ASP A 1 199 ? -30.862 4.892 58.362 1.00 91.38 199 ASP A N 1
ATOM 1601 C CA . ASP A 1 199 ? -32.167 5.543 58.234 1.00 91.38 199 ASP A CA 1
ATOM 1602 C C . ASP A 1 199 ? -33.285 4.690 58.840 1.00 91.38 199 ASP A C 1
ATOM 1604 O O . ASP A 1 199 ? -34.099 5.203 59.610 1.00 91.38 199 ASP A O 1
ATOM 1608 N N . THR A 1 200 ? -33.290 3.370 58.613 1.00 90.69 200 THR A N 1
ATOM 1609 C CA . THR A 1 200 ? -34.290 2.496 59.255 1.00 90.69 200 THR A CA 1
ATOM 1610 C C . THR A 1 200 ? -34.157 2.494 60.778 1.00 90.69 200 THR A C 1
ATOM 1612 O O . THR A 1 200 ? -35.165 2.575 61.487 1.00 90.69 200 THR A O 1
ATOM 1615 N N . ARG A 1 201 ? -32.928 2.466 61.311 1.00 90.62 201 ARG A N 1
ATOM 1616 C CA . ARG A 1 201 ? -32.679 2.571 62.758 1.00 90.62 201 ARG A CA 1
ATOM 1617 C C . ARG A 1 201 ? -33.131 3.917 63.307 1.00 90.62 201 ARG A C 1
ATOM 1619 O O . ARG A 1 201 ? -33.743 3.955 64.374 1.00 90.62 201 ARG A O 1
ATOM 1626 N N . LYS A 1 202 ? -32.871 5.008 62.585 1.00 91.88 202 LYS A N 1
ATOM 1627 C CA . LYS A 1 202 ? -33.329 6.347 62.958 1.00 91.88 202 LYS A CA 1
ATOM 1628 C C . LYS A 1 202 ? -34.855 6.398 63.034 1.00 91.88 202 LYS A C 1
ATOM 1630 O O . LYS A 1 202 ? -35.380 6.772 64.079 1.00 91.88 202 LYS A O 1
ATOM 1635 N N . SER A 1 203 ? -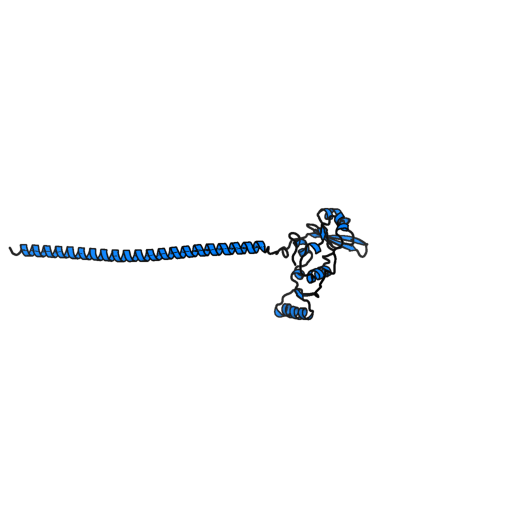35.567 5.913 62.016 1.00 87.69 203 SER A N 1
ATOM 1636 C CA . SER A 1 203 ? -37.037 5.856 62.032 1.00 87.69 203 SER A CA 1
ATOM 1637 C C . SER A 1 203 ? -37.594 4.970 63.154 1.00 87.69 203 SER A C 1
ATOM 1639 O O . SER A 1 203 ? -38.607 5.308 63.767 1.00 87.69 203 SER A O 1
ATOM 1641 N N . GLN A 1 204 ? -36.934 3.855 63.489 1.00 89.56 204 GLN A N 1
ATOM 1642 C CA . GLN A 1 204 ? -37.327 3.026 64.637 1.00 89.56 204 GLN A CA 1
ATOM 1643 C C . GLN A 1 204 ? -37.170 3.767 65.971 1.00 89.56 204 GLN A C 1
ATOM 1645 O O . GLN A 1 204 ? -38.021 3.637 66.854 1.00 89.56 204 GLN A O 1
ATOM 1650 N N . ILE A 1 205 ? -36.089 4.533 66.136 1.00 88.25 205 ILE A N 1
ATOM 1651 C CA . ILE A 1 205 ? -35.862 5.352 67.331 1.00 88.25 205 ILE A CA 1
ATOM 1652 C C . ILE A 1 205 ? -36.906 6.468 67.411 1.00 88.25 205 ILE A C 1
ATOM 1654 O O . ILE A 1 205 ? -37.498 6.652 68.472 1.00 88.25 205 ILE A O 1
ATOM 1658 N N . GLU A 1 206 ? -37.186 7.157 66.305 1.00 88.31 206 GLU A N 1
ATOM 1659 C CA . GLU A 1 206 ? -38.221 8.197 66.230 1.00 88.31 206 GLU A CA 1
ATOM 1660 C C . GLU A 1 206 ? -39.608 7.640 66.584 1.00 88.31 206 GLU A C 1
ATOM 1662 O O . GLU A 1 206 ? -40.322 8.225 67.398 1.00 88.31 206 GLU A O 1
ATOM 1667 N N . SER A 1 207 ? -39.963 6.456 66.074 1.00 83.69 207 SER A N 1
ATOM 1668 C CA . SER A 1 207 ? -41.209 5.767 66.439 1.00 83.69 207 SER A CA 1
ATOM 1669 C C . SER A 1 207 ? -41.274 5.438 67.935 1.00 83.69 207 SER A C 1
ATOM 1671 O O . SER A 1 207 ? -42.288 5.692 68.590 1.00 83.69 207 SER A O 1
ATOM 1673 N N . LYS A 1 208 ? -40.183 4.920 68.518 1.00 89.12 208 LYS A N 1
ATOM 1674 C CA . LYS A 1 208 ? -40.105 4.674 69.968 1.00 89.12 208 LYS A CA 1
ATOM 1675 C C . LYS A 1 208 ? -40.242 5.968 70.766 1.00 89.12 208 LYS A C 1
ATOM 1677 O O . LYS A 1 208 ? -40.934 5.966 71.781 1.00 89.12 208 LYS A O 1
ATOM 1682 N N . PHE A 1 209 ? -39.627 7.057 70.310 1.00 88.62 209 PHE A N 1
ATOM 1683 C CA . PHE A 1 209 ? -39.724 8.362 70.957 1.00 88.62 209 PHE A CA 1
ATOM 1684 C C . PHE A 1 209 ? -41.172 8.867 70.967 1.00 88.62 209 PHE A C 1
ATOM 1686 O O . PHE A 1 209 ? -41.694 9.207 72.028 1.00 88.62 209 PHE A O 1
ATOM 1693 N N . TYR A 1 210 ? -41.862 8.791 69.825 1.00 85.69 210 TYR A N 1
ATOM 1694 C CA . TYR A 1 210 ? -43.273 9.162 69.705 1.00 85.69 210 TYR A CA 1
ATOM 1695 C C . TYR A 1 210 ? -44.189 8.312 70.603 1.00 85.69 210 TYR A C 1
ATOM 1697 O O . TYR A 1 210 ? -45.098 8.826 71.262 1.00 85.69 210 TYR A O 1
ATOM 1705 N N . ASN A 1 211 ? -43.926 7.005 70.695 1.00 84.62 211 ASN A N 1
ATOM 1706 C CA . ASN A 1 211 ? -44.665 6.105 71.582 1.00 84.62 211 ASN A CA 1
ATOM 1707 C C . ASN A 1 211 ? -44.457 6.458 73.061 1.00 84.62 211 ASN A C 1
ATOM 1709 O O . ASN A 1 211 ? -45.415 6.473 73.834 1.00 84.62 211 ASN A O 1
ATOM 1713 N N . VAL A 1 212 ? -43.224 6.778 73.464 1.00 84.38 212 VAL A N 1
ATOM 1714 C CA . VAL A 1 212 ? -42.914 7.219 74.834 1.00 84.38 212 VAL A CA 1
ATOM 1715 C C . VAL A 1 212 ? -43.606 8.545 75.147 1.00 84.38 212 VAL A C 1
ATOM 1717 O O . VAL A 1 212 ? -44.179 8.694 76.227 1.00 84.38 212 VAL A O 1
ATOM 1720 N N . GLU A 1 213 ? -43.615 9.489 74.210 1.00 85.12 213 GLU A N 1
ATOM 1721 C CA . GLU A 1 213 ? -44.287 10.781 74.365 1.00 85.12 213 GLU A CA 1
ATOM 1722 C C . GLU A 1 213 ? -45.814 10.623 74.491 1.00 85.12 213 GLU A C 1
ATOM 1724 O O . GLU A 1 213 ? -46.450 11.214 75.371 1.00 85.12 213 GLU A O 1
ATOM 1729 N N . THR A 1 214 ? -46.400 9.719 73.706 1.00 80.88 214 THR A N 1
ATOM 1730 C CA . THR A 1 214 ? -47.819 9.348 73.804 1.00 80.88 214 THR A CA 1
ATOM 1731 C C . THR A 1 214 ? -48.139 8.666 75.141 1.00 80.88 214 THR A C 1
ATOM 1733 O O . THR A 1 214 ? -49.113 9.011 75.812 1.00 80.88 214 THR A O 1
ATOM 1736 N N . CYS A 1 215 ? -47.296 7.739 75.602 1.00 79.19 215 CYS A N 1
ATOM 1737 C CA . CYS A 1 215 ? -47.447 7.120 76.920 1.00 79.19 215 CYS A CA 1
ATOM 1738 C C . CYS A 1 215 ? -47.332 8.146 78.051 1.00 79.19 215 CYS A C 1
ATOM 1740 O O . CYS A 1 215 ? -48.134 8.111 78.983 1.00 79.19 215 CYS A O 1
ATOM 1742 N N . LYS A 1 216 ? -46.394 9.096 77.959 1.00 87.06 216 LYS A N 1
ATOM 1743 C CA . LYS A 1 216 ? -46.216 10.171 78.943 1.00 87.06 216 LYS A CA 1
ATOM 1744 C C . LYS A 1 216 ? -47.454 11.059 79.037 1.00 87.06 216 LYS A C 1
ATOM 1746 O O . LYS A 1 216 ? -47.922 11.327 80.141 1.00 87.06 216 LYS A O 1
ATOM 1751 N N . THR A 1 217 ? -48.009 11.489 77.905 1.00 84.44 217 THR A N 1
ATOM 1752 C CA . THR A 1 217 ? -49.228 12.318 77.889 1.00 84.44 217 THR A CA 1
ATOM 1753 C C . THR A 1 217 ? -50.442 11.560 78.437 1.00 84.44 217 THR A C 1
ATOM 1755 O O . THR A 1 217 ? -51.231 12.128 79.195 1.00 84.44 217 THR A O 1
ATOM 1758 N N . ASN A 1 218 ? -50.566 10.262 78.149 1.00 81.56 218 ASN A N 1
ATOM 1759 C CA . ASN A 1 218 ? -51.617 9.415 78.717 1.00 81.56 218 ASN A CA 1
ATOM 1760 C C . ASN A 1 218 ? -51.451 9.192 80.229 1.00 81.56 218 ASN A C 1
ATOM 1762 O O . ASN A 1 218 ? -52.433 9.288 80.966 1.00 81.56 218 ASN A O 1
ATOM 1766 N N . LEU A 1 219 ? -50.225 8.979 80.714 1.00 78.75 219 LEU A N 1
ATOM 1767 C CA . LEU A 1 219 ? -49.919 8.912 82.147 1.00 78.75 219 LEU A CA 1
ATOM 1768 C C . LEU A 1 219 ? -50.252 10.229 82.853 1.00 78.75 219 LEU A C 1
ATOM 1770 O O . LEU A 1 219 ? -50.884 10.216 83.902 1.00 78.75 219 LEU A O 1
ATOM 1774 N N . GLN A 1 220 ? -49.908 11.372 82.256 1.00 82.88 220 GLN A N 1
ATOM 1775 C CA . GLN A 1 220 ? -50.273 12.684 82.794 1.00 82.88 220 GLN A CA 1
ATOM 1776 C C . GLN A 1 220 ? -51.794 12.882 82.867 1.00 82.88 220 GLN A C 1
ATOM 1778 O O . GLN A 1 220 ? -52.289 13.447 83.841 1.00 82.88 220 GLN A O 1
ATOM 1783 N N . ARG A 1 221 ? -52.555 12.402 81.873 1.00 79.62 221 ARG A N 1
ATOM 1784 C CA . ARG A 1 221 ? -54.029 12.413 81.924 1.00 79.62 221 ARG A CA 1
ATOM 1785 C C . ARG A 1 221 ? -54.566 11.532 83.053 1.00 79.62 221 ARG A C 1
ATOM 1787 O O . ARG A 1 221 ? -55.453 11.966 83.782 1.00 79.62 221 ARG A O 1
ATOM 1794 N N . GLN A 1 222 ? -54.023 10.328 83.214 1.00 80.06 222 GLN A N 1
ATOM 1795 C CA . GLN A 1 222 ? -54.400 9.394 84.280 1.00 80.06 222 GLN A CA 1
ATOM 1796 C C . GLN A 1 222 ? -54.088 9.964 85.673 1.00 80.06 222 GLN A C 1
ATOM 1798 O O . GLN A 1 222 ? -54.945 9.919 86.550 1.00 80.06 222 GLN A O 1
ATOM 1803 N N . ILE A 1 223 ? -52.916 10.578 85.862 1.00 79.75 223 ILE A N 1
ATOM 1804 C CA . ILE A 1 223 ? -52.535 11.241 87.120 1.00 79.75 223 ILE A CA 1
ATOM 1805 C C . ILE A 1 223 ? -53.528 12.355 87.465 1.00 79.75 223 ILE A C 1
ATOM 1807 O O . ILE A 1 223 ? -54.059 12.365 88.572 1.00 79.75 223 ILE A O 1
ATOM 1811 N N . LYS A 1 224 ? -53.873 13.224 86.504 1.00 80.12 224 LYS A N 1
ATOM 1812 C CA . LYS A 1 224 ? -54.880 14.280 86.711 1.00 80.12 224 LYS A CA 1
ATOM 1813 C C . LYS A 1 224 ? -56.259 13.723 87.079 1.00 80.12 224 LYS A C 1
ATOM 1815 O O . LYS A 1 224 ? -56.972 14.318 87.880 1.00 80.12 224 LYS A O 1
ATOM 1820 N N . LEU A 1 225 ? -56.662 12.591 86.502 1.00 77.94 225 LEU A N 1
ATOM 1821 C CA . LEU A 1 225 ? -57.923 11.927 86.853 1.00 77.94 225 LEU A CA 1
ATOM 1822 C C . LEU A 1 225 ? -57.899 11.376 88.283 1.00 77.94 225 LEU A C 1
ATOM 1824 O O . LEU A 1 225 ? -58.873 11.542 89.013 1.00 77.94 225 LEU A O 1
ATOM 1828 N N . VAL A 1 226 ? -56.789 10.766 88.699 1.00 75.81 226 VAL A N 1
ATOM 1829 C CA . VAL A 1 226 ? -56.608 10.263 90.068 1.00 75.81 226 VAL A CA 1
ATOM 1830 C C . VAL A 1 226 ? -56.567 11.407 91.084 1.00 75.81 226 VAL A C 1
ATOM 1832 O O . VAL A 1 226 ? -57.184 11.294 92.141 1.00 75.81 226 VAL A O 1
ATOM 1835 N N . GLU A 1 227 ? -55.903 12.520 90.771 1.00 74.88 227 GLU A N 1
ATOM 1836 C CA . GLU A 1 227 ? -55.904 13.730 91.607 1.00 74.88 227 GLU A CA 1
ATOM 1837 C C . GLU A 1 227 ? -57.316 14.305 91.768 1.00 74.88 227 GLU A C 1
ATOM 1839 O O . GLU A 1 227 ? -57.743 14.582 92.888 1.00 74.88 227 GLU A O 1
ATOM 1844 N N . ASN A 1 228 ? -58.087 14.390 90.680 1.00 74.25 228 ASN A N 1
ATOM 1845 C CA . ASN A 1 228 ? -59.485 14.821 90.732 1.00 74.25 228 ASN A CA 1
ATOM 1846 C C . ASN A 1 228 ? -60.378 13.862 91.540 1.00 74.25 228 ASN A C 1
ATOM 1848 O O . ASN A 1 228 ? -61.300 14.311 92.217 1.00 74.25 228 ASN A O 1
ATOM 1852 N N . LEU A 1 229 ? -60.126 12.550 91.490 1.00 70.75 229 LEU A N 1
ATOM 1853 C CA . LEU A 1 229 ? -60.869 11.561 92.279 1.00 70.75 229 LEU A CA 1
ATOM 1854 C C . LEU A 1 229 ? -60.517 11.628 93.770 1.00 70.75 229 LEU A C 1
ATOM 1856 O O . LEU A 1 229 ? -61.424 11.573 94.598 1.00 70.75 229 LEU A O 1
ATOM 1860 N N . LYS A 1 230 ? -59.238 11.819 94.116 1.00 68.69 230 LYS A N 1
ATOM 1861 C CA . LYS A 1 230 ? -58.799 12.061 95.502 1.00 68.69 230 LYS A CA 1
ATOM 1862 C C . LYS A 1 230 ? -59.368 13.359 96.074 1.00 68.69 230 LYS A C 1
ATOM 1864 O O . LYS A 1 230 ? -59.737 13.395 97.236 1.00 68.69 230 LYS A O 1
ATOM 1869 N N . ALA A 1 231 ? -59.502 14.407 95.264 1.00 64.00 231 ALA A N 1
ATOM 1870 C CA . ALA A 1 231 ? -60.139 15.653 95.692 1.00 64.00 231 ALA A CA 1
ATOM 1871 C C . ALA A 1 231 ? -61.658 15.514 95.934 1.00 64.00 231 ALA A C 1
ATOM 1873 O O . ALA A 1 231 ? -62.257 16.371 96.580 1.00 64.00 231 ALA A O 1
ATOM 1874 N N . ARG A 1 232 ? -62.293 14.453 95.415 1.00 58.19 232 ARG A N 1
ATOM 1875 C CA . ARG A 1 232 ? -63.744 14.219 95.507 1.00 58.19 232 ARG A CA 1
ATOM 1876 C C . ARG A 1 232 ? -64.151 13.303 96.668 1.00 58.19 232 ARG A C 1
ATOM 1878 O O . ARG A 1 232 ? -65.334 13.260 96.994 1.00 58.19 232 ARG A O 1
ATOM 1885 N N . PHE A 1 233 ? -63.196 12.613 97.289 1.00 56.62 233 PHE A N 1
ATOM 1886 C CA . PHE A 1 233 ? -63.391 11.786 98.483 1.00 56.62 233 PHE A CA 1
ATOM 1887 C C . PHE A 1 233 ? -62.260 12.076 99.494 1.00 56.62 233 PHE A C 1
ATOM 1889 O O . PHE A 1 233 ? -61.179 11.506 99.332 1.00 56.62 233 PHE A O 1
ATOM 1896 N N . PRO A 1 234 ? -62.465 12.984 100.473 1.00 53.72 234 PRO A N 1
ATOM 1897 C CA . PRO A 1 234 ? -61.540 13.186 101.591 1.00 53.72 234 PRO A CA 1
ATOM 1898 C C . PRO A 1 234 ? -61.555 12.020 102.588 1.00 53.72 234 PRO A C 1
ATOM 1900 O O . PRO A 1 234 ? -62.624 11.384 102.749 1.00 53.72 234 PRO A O 1
#